Protein AF-A0A438AGP4-F1 (afdb_monomer)

Sequence (250 aa):
MLRPPGGAEAPQARGQAGGASDTAADCQPSLTGMAVPGGMVHLTLTAPCHAGNRIELRQGPLLFADSIADDGTYMVALPALTPRPEVELAIDGGDILSTRVEMPEGPDLTHVALQWEGQAGMHLHALEFGAGFGDAGHVWADAPGEVTRAVNGQGGFLTELGDPALPDPLLAEVYTLPREAAQPGTVTLSVEAAVTETTCGRDIRAETLQSDADGLQHVRTLSLAMPGCDAVGEIVVLKNLLRDLKIAAR

Foldseek 3Di:
DDDDDDDDDDDDDDDDPPDPPDPVVQQDKDKDWEDDALQKIKIKIAGQPQAQWKKWKDWPPDIWIAGQHNRRMDIDIDHQLAQKTKIWMATPVGDIDIDIYGHPCNLQKWKKKKKFWADFQKKKWKQPAPHDPPDPRIDIDVRQDDSVCQVQQNWWGKDKDYDNPDDGTIIMIMIMHGLAHQDWHKIFIKMKTAAAPRHAQDKTKMWMWTADNVSDIDIDIDIDGHHHNVQHGDMDIGHPPDDMRTHHHD

Structure (mmCIF, N/CA/C/O backbone):
data_AF-A0A438AGP4-F1
#
_entry.id   AF-A0A438AGP4-F1
#
loop_
_atom_site.group_PDB
_atom_site.id
_atom_site.type_symbol
_atom_site.label_atom_id
_atom_site.label_alt_id
_atom_site.label_comp_id
_atom_site.label_asym_id
_atom_site.label_entity_id
_atom_site.label_seq_id
_atom_site.pdbx_PDB_ins_code
_atom_site.Cartn_x
_atom_site.Cartn_y
_atom_site.Cartn_z
_atom_site.occupancy
_atom_site.B_iso_or_equiv
_atom_site.auth_seq_id
_atom_site.auth_comp_id
_atom_site.auth_asym_id
_atom_site.auth_atom_id
_atom_site.pdbx_PDB_model_num
ATOM 1 N N . MET A 1 1 ? 69.817 14.340 -65.985 1.00 49.53 1 MET A N 1
ATOM 2 C CA . MET A 1 1 ? 69.870 14.157 -64.515 1.00 49.53 1 MET A CA 1
ATOM 3 C C . MET A 1 1 ? 69.608 15.545 -63.931 1.00 49.53 1 MET A C 1
ATOM 5 O O . MET A 1 1 ? 70.399 16.413 -64.240 1.00 49.53 1 MET A O 1
ATOM 9 N N . LEU A 1 2 ? 68.490 15.926 -63.308 1.00 50.00 2 LEU A N 1
ATOM 10 C CA . LEU A 1 2 ? 67.582 15.289 -62.348 1.00 50.00 2 LEU A CA 1
ATOM 11 C C . LEU A 1 2 ? 66.104 15.651 -62.657 1.00 50.00 2 LEU A C 1
ATOM 13 O O . LEU A 1 2 ? 65.819 16.722 -63.182 1.00 50.00 2 LEU A O 1
ATOM 17 N N . ARG A 1 3 ? 65.196 14.726 -62.314 1.00 49.97 3 ARG A N 1
ATOM 18 C CA . ARG A 1 3 ? 63.718 14.766 -62.401 1.00 49.97 3 ARG A CA 1
ATOM 19 C C . ARG A 1 3 ? 63.081 15.775 -61.421 1.00 49.97 3 ARG A C 1
ATOM 21 O O . ARG A 1 3 ?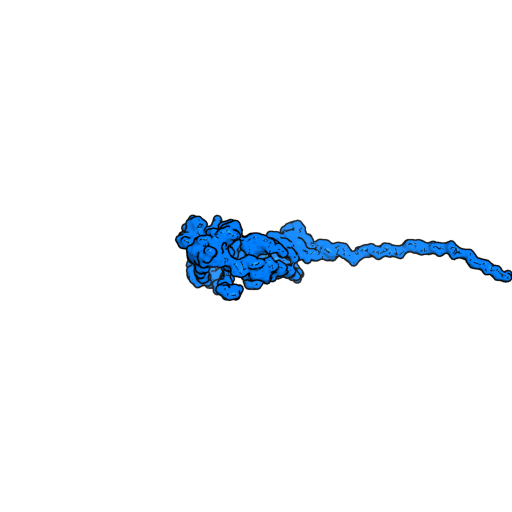 63.603 15.904 -60.317 1.00 49.97 3 ARG A O 1
ATOM 28 N N . PRO A 1 4 ? 61.909 16.363 -61.737 1.00 56.28 4 PRO A N 1
ATOM 29 C CA . PRO A 1 4 ? 60.997 16.924 -60.739 1.00 56.28 4 PRO A CA 1
ATOM 30 C C . PRO A 1 4 ? 60.074 15.820 -60.178 1.00 56.28 4 PRO A C 1
ATOM 32 O O . PRO A 1 4 ? 59.801 14.848 -60.892 1.00 56.28 4 PRO A O 1
ATOM 35 N N . PRO A 1 5 ? 59.530 15.942 -58.955 1.00 56.56 5 PRO A N 1
ATOM 36 C CA . PRO A 1 5 ? 58.369 15.164 -58.558 1.00 56.56 5 PRO A CA 1
ATOM 37 C C . PRO A 1 5 ? 57.095 16.001 -58.740 1.00 56.56 5 PRO A C 1
ATOM 39 O O . PRO A 1 5 ? 56.823 16.931 -57.986 1.00 56.56 5 PRO A O 1
ATOM 42 N N . GLY A 1 6 ? 56.321 15.650 -59.766 1.00 42.88 6 GLY A N 1
ATOM 43 C CA . GLY A 1 6 ? 54.867 15.779 -59.745 1.00 42.88 6 GLY A CA 1
ATOM 44 C C . GLY A 1 6 ? 54.268 14.466 -59.235 1.00 42.88 6 GLY A C 1
ATOM 45 O O . GLY A 1 6 ? 54.847 13.402 -59.458 1.00 42.88 6 GLY A O 1
ATOM 46 N N . GLY A 1 7 ? 53.132 14.546 -58.546 1.00 38.28 7 GLY A N 1
ATOM 47 C CA . GLY A 1 7 ? 52.396 13.375 -58.074 1.00 38.28 7 GLY A CA 1
ATOM 48 C C . GLY A 1 7 ? 51.359 13.740 -57.022 1.00 38.28 7 GLY A C 1
ATOM 49 O O . GLY A 1 7 ? 51.602 13.577 -55.832 1.00 38.28 7 GLY A O 1
ATOM 50 N N . ALA A 1 8 ? 50.221 14.262 -57.476 1.00 45.41 8 ALA A N 1
ATOM 51 C CA . ALA A 1 8 ? 48.977 14.214 -56.726 1.00 45.41 8 ALA A CA 1
ATOM 52 C C . ALA A 1 8 ? 48.321 12.856 -57.000 1.00 45.41 8 ALA A C 1
ATOM 54 O O . ALA A 1 8 ? 48.058 12.545 -58.158 1.00 45.41 8 ALA A O 1
ATOM 55 N N . GLU A 1 9 ? 48.040 12.077 -55.957 1.00 41.72 9 GLU A N 1
ATOM 56 C CA . GLU A 1 9 ? 47.091 10.966 -56.028 1.00 41.72 9 GLU A CA 1
ATOM 57 C C . GLU A 1 9 ? 46.512 10.710 -54.632 1.00 41.72 9 GLU A C 1
ATOM 59 O O . GLU A 1 9 ? 47.232 10.463 -53.665 1.00 41.72 9 GLU A O 1
ATOM 64 N N . ALA A 1 10 ? 45.192 10.846 -54.526 1.00 54.94 10 ALA A N 1
ATOM 65 C CA . ALA A 1 10 ? 44.418 10.526 -53.339 1.00 54.94 10 ALA A CA 1
ATOM 66 C C . ALA A 1 10 ? 44.092 9.025 -53.317 1.00 54.94 10 ALA A C 1
ATOM 68 O O . ALA A 1 10 ? 43.662 8.498 -54.345 1.00 54.94 10 ALA A O 1
ATOM 69 N N . PRO A 1 11 ? 44.143 8.357 -52.154 1.00 47.03 11 PRO A N 1
ATOM 70 C CA . PRO A 1 11 ? 43.427 7.113 -51.954 1.00 47.03 11 PRO A CA 1
ATOM 71 C C . PRO A 1 11 ? 42.227 7.328 -51.022 1.00 47.03 11 PRO A C 1
ATOM 73 O O . PRO A 1 11 ? 42.355 7.555 -49.826 1.00 47.03 11 PRO A O 1
ATOM 76 N N . GLN A 1 12 ? 41.055 7.291 -51.653 1.00 44.78 12 GLN A N 1
ATOM 77 C CA . GLN A 1 12 ? 39.892 6.465 -51.314 1.00 44.78 12 GLN A CA 1
ATOM 78 C C . GLN A 1 12 ? 39.515 6.279 -49.834 1.00 44.78 12 GLN A C 1
ATOM 80 O O . GLN A 1 12 ? 40.195 5.623 -49.047 1.00 44.78 12 GLN A O 1
ATOM 85 N N . ALA A 1 13 ? 38.297 6.740 -49.545 1.00 52.22 13 ALA A N 1
ATOM 86 C CA . ALA A 1 13 ? 37.477 6.349 -48.413 1.00 52.22 13 ALA A CA 1
ATOM 87 C C . ALA A 1 13 ? 37.444 4.825 -48.230 1.00 52.22 13 ALA A C 1
ATOM 89 O O . ALA A 1 13 ? 37.045 4.093 -49.136 1.00 52.22 13 ALA A O 1
ATOM 90 N N . ARG A 1 14 ? 37.776 4.362 -47.023 1.00 46.97 14 ARG A N 1
ATOM 91 C CA . ARG A 1 14 ? 37.369 3.051 -46.516 1.00 46.97 14 ARG A CA 1
ATOM 92 C C . ARG A 1 14 ? 37.149 3.110 -45.010 1.00 46.97 14 ARG A C 1
ATOM 94 O O . ARG A 1 14 ? 38.092 3.310 -44.256 1.00 46.97 14 ARG A O 1
ATOM 101 N N . GLY A 1 15 ? 35.905 2.858 -44.611 1.00 41.75 15 GLY A N 1
ATOM 102 C CA . GLY A 1 15 ? 35.585 2.291 -43.306 1.00 41.75 15 GLY A CA 1
ATOM 103 C C . GLY A 1 15 ? 34.707 3.178 -42.442 1.00 41.75 15 GLY A C 1
ATOM 104 O O . GLY A 1 15 ? 35.175 3.742 -41.462 1.00 41.75 15 GLY A O 1
ATOM 105 N N . GLN A 1 16 ? 33.414 3.243 -42.766 1.00 51.25 16 GLN A N 1
ATOM 106 C CA . GLN A 1 16 ? 32.412 3.378 -41.715 1.00 51.25 16 GLN A CA 1
ATOM 107 C C . GLN A 1 16 ? 32.601 2.194 -40.758 1.00 51.25 16 GLN A C 1
ATOM 109 O O . GLN A 1 16 ? 32.351 1.048 -41.130 1.00 51.25 16 GLN A O 1
ATOM 114 N N . ALA A 1 17 ? 33.070 2.469 -39.543 1.00 50.69 17 ALA A N 1
ATOM 115 C CA . ALA A 1 17 ? 32.829 1.588 -38.415 1.00 50.69 17 ALA A CA 1
ATOM 116 C C . ALA A 1 17 ? 31.325 1.674 -38.123 1.00 50.69 17 ALA A C 1
ATOM 118 O O . ALA A 1 17 ? 30.858 2.591 -37.451 1.00 50.69 17 ALA A O 1
ATOM 119 N N . GLY A 1 18 ? 30.566 0.787 -38.768 1.00 43.75 18 GLY A N 1
ATOM 120 C CA . GLY A 1 18 ? 29.148 0.586 -38.512 1.00 43.75 18 GLY A CA 1
ATOM 121 C C . GLY A 1 18 ? 28.932 0.190 -37.056 1.00 43.75 18 GLY A C 1
ATOM 122 O O . GLY A 1 18 ? 29.719 -0.568 -36.489 1.00 43.75 18 GLY A O 1
ATOM 123 N N . GLY A 1 19 ? 27.888 0.778 -36.477 1.00 52.06 19 GLY A N 1
ATOM 124 C CA . GLY A 1 19 ? 27.567 0.764 -35.062 1.00 52.06 19 GLY A CA 1
ATOM 125 C C . GLY A 1 19 ? 27.508 -0.630 -34.451 1.00 52.06 19 GLY A C 1
ATOM 126 O O . GLY A 1 19 ? 26.728 -1.483 -34.858 1.00 52.06 19 GLY A O 1
ATOM 127 N N . ALA A 1 20 ? 28.293 -0.801 -33.398 1.00 52.00 20 ALA A N 1
ATOM 128 C CA . ALA A 1 20 ? 28.017 -1.745 -32.334 1.00 52.00 20 ALA A CA 1
ATOM 129 C C . ALA A 1 20 ? 27.744 -0.914 -31.074 1.00 52.00 20 ALA A C 1
ATOM 131 O O . ALA A 1 20 ? 28.602 -0.828 -30.203 1.00 52.00 20 ALA A O 1
ATOM 132 N N . SER A 1 21 ? 26.614 -0.193 -31.036 1.00 51.75 21 SER A N 1
ATOM 133 C CA . SER A 1 21 ? 26.172 0.481 -29.803 1.00 51.75 21 SER A CA 1
ATOM 134 C C . SER A 1 21 ? 24.687 0.879 -29.718 1.00 51.75 21 SER A C 1
ATOM 136 O O . SER A 1 21 ? 24.335 1.493 -28.718 1.00 51.75 21 SER A O 1
ATOM 138 N N . ASP A 1 22 ? 23.813 0.542 -30.677 1.00 49.81 22 ASP A N 1
ATOM 139 C CA . ASP A 1 22 ? 22.401 0.992 -30.615 1.00 49.81 22 ASP A CA 1
ATOM 140 C C . ASP A 1 22 ? 21.426 -0.033 -30.012 1.00 49.81 22 ASP A C 1
ATOM 142 O O . ASP A 1 22 ? 20.496 0.352 -29.321 1.00 49.81 22 ASP A O 1
ATOM 146 N N . THR A 1 23 ? 21.646 -1.344 -30.141 1.00 50.91 23 THR A N 1
ATOM 147 C CA . THR A 1 23 ? 20.658 -2.329 -29.646 1.00 50.91 23 THR A CA 1
ATOM 148 C C . THR A 1 23 ? 20.649 -2.530 -28.127 1.00 50.91 23 THR A C 1
ATOM 150 O O . THR A 1 23 ? 19.674 -3.040 -27.592 1.00 50.91 23 THR A O 1
ATOM 153 N N . ALA A 1 24 ? 21.724 -2.170 -27.417 1.00 53.25 24 ALA A N 1
ATOM 154 C CA . ALA A 1 24 ? 21.783 -2.296 -25.954 1.00 53.25 24 ALA A CA 1
ATOM 155 C C . ALA A 1 24 ? 21.201 -1.070 -25.229 1.00 53.25 24 ALA A C 1
ATOM 157 O O . ALA A 1 24 ? 20.712 -1.204 -24.112 1.00 53.25 24 ALA A O 1
ATOM 158 N N . ALA A 1 25 ? 21.229 0.109 -25.863 1.00 58.16 25 ALA A N 1
ATOM 159 C CA . ALA A 1 25 ? 20.591 1.312 -25.330 1.00 58.16 25 ALA A CA 1
ATOM 160 C C . ALA A 1 25 ? 19.058 1.201 -25.375 1.00 58.16 25 ALA A C 1
ATOM 162 O O . ALA A 1 25 ? 18.390 1.695 -24.472 1.00 58.16 25 ALA A O 1
ATOM 163 N N . ASP A 1 26 ? 18.523 0.487 -26.369 1.00 75.00 26 ASP A N 1
ATOM 164 C CA . ASP A 1 26 ? 17.081 0.301 -26.553 1.00 75.00 26 ASP A CA 1
ATOM 165 C C . ASP A 1 26 ? 16.439 -0.652 -25.532 1.00 75.00 26 ASP A C 1
ATOM 167 O O . ASP A 1 26 ? 15.238 -0.560 -25.317 1.00 75.00 26 ASP A O 1
ATOM 171 N N . CYS A 1 27 ? 17.201 -1.548 -24.889 1.00 89.06 27 CYS A N 1
ATOM 172 C CA . CYS A 1 27 ? 16.669 -2.497 -23.897 1.00 89.06 27 CYS A CA 1
ATOM 173 C C . CYS A 1 27 ? 16.887 -2.079 -22.441 1.00 89.06 27 CYS A C 1
ATOM 175 O O . CYS A 1 27 ? 16.384 -2.757 -21.547 1.00 89.06 27 CYS A O 1
ATOM 177 N N . GLN A 1 28 ? 17.653 -1.017 -22.183 1.00 92.00 28 GLN A N 1
ATOM 178 C CA . GLN A 1 28 ? 18.054 -0.682 -20.822 1.00 92.00 28 GLN A CA 1
ATOM 179 C C . GLN A 1 28 ? 16.841 -0.213 -20.005 1.00 92.00 28 GLN A C 1
ATOM 181 O O . GLN A 1 28 ? 16.228 0.796 -20.371 1.00 92.00 28 GLN A O 1
ATOM 186 N N . PRO A 1 29 ? 16.496 -0.886 -18.891 1.00 96.25 29 PRO A N 1
ATOM 187 C CA . PRO A 1 29 ? 15.384 -0.453 -18.070 1.00 96.25 29 PRO A CA 1
ATOM 188 C C . PRO A 1 29 ? 15.713 0.875 -17.376 1.00 96.25 29 PRO A C 1
ATOM 190 O O . PRO A 1 29 ? 16.857 1.154 -17.006 1.00 96.25 29 PRO A O 1
ATOM 193 N N . SER A 1 30 ? 14.693 1.703 -17.171 1.00 97.12 30 SER A N 1
ATOM 194 C CA . SER A 1 30 ? 14.809 2.969 -16.448 1.00 97.12 30 SER A CA 1
ATOM 195 C C . SER A 1 30 ? 13.640 3.151 -15.493 1.00 97.12 30 SER A C 1
ATOM 197 O O . SER A 1 30 ? 12.494 2.946 -15.887 1.00 97.12 30 SER A O 1
ATOM 199 N N . LEU A 1 31 ? 13.934 3.572 -14.262 1.00 98.50 31 LEU A N 1
ATOM 200 C CA . LEU A 1 31 ? 12.950 3.809 -13.212 1.00 98.50 31 LEU A CA 1
ATOM 201 C C . LEU A 1 31 ? 12.970 5.278 -12.796 1.00 98.50 31 LEU A C 1
ATOM 203 O O . LEU A 1 31 ? 14.016 5.818 -12.429 1.00 98.50 31 LEU A O 1
ATOM 207 N N . THR A 1 32 ? 11.807 5.918 -12.810 1.00 98.38 32 THR A N 1
ATOM 208 C CA . THR A 1 32 ? 11.645 7.303 -12.358 1.00 98.38 32 THR A CA 1
ATOM 209 C C . THR A 1 32 ? 10.512 7.406 -11.349 1.00 98.38 32 THR A C 1
ATOM 211 O O . THR A 1 32 ? 9.529 6.674 -11.433 1.00 98.38 32 THR A O 1
ATOM 214 N N . GLY A 1 33 ? 10.665 8.300 -10.373 1.00 98.25 33 GLY A N 1
ATOM 215 C CA . GLY A 1 33 ? 9.661 8.582 -9.354 1.00 98.25 33 GLY A CA 1
ATOM 216 C C . GLY A 1 33 ? 9.434 10.084 -9.228 1.00 98.25 33 GLY A C 1
ATOM 217 O O . GLY A 1 33 ? 10.386 10.865 -9.269 1.00 98.25 33 GLY A O 1
ATOM 218 N N . MET A 1 34 ? 8.179 10.493 -9.067 1.00 98.12 34 MET A N 1
ATOM 219 C CA . MET A 1 34 ? 7.795 11.889 -8.856 1.00 98.12 34 MET A CA 1
ATOM 220 C C . MET A 1 34 ? 6.841 12.005 -7.672 1.00 98.12 34 MET A C 1
ATOM 222 O O . MET A 1 34 ? 5.897 11.226 -7.556 1.00 98.12 34 MET A O 1
ATOM 226 N N . ALA A 1 35 ? 7.070 12.993 -6.807 1.00 97.69 35 ALA A N 1
ATOM 227 C CA . ALA A 1 35 ? 6.133 13.319 -5.740 1.00 97.69 35 ALA A CA 1
ATOM 228 C C . ALA A 1 35 ? 4.861 13.941 -6.333 1.00 97.69 35 ALA A C 1
ATOM 230 O O . ALA A 1 35 ? 4.937 14.860 -7.153 1.00 97.69 35 ALA A O 1
ATOM 231 N N . VAL A 1 36 ? 3.703 13.453 -5.900 1.00 96.06 36 VAL A N 1
ATOM 232 C CA . VAL A 1 36 ? 2.382 13.991 -6.238 1.00 96.06 36 VAL A CA 1
ATOM 233 C C . VAL A 1 36 ? 1.565 14.189 -4.950 1.00 96.06 36 VAL A C 1
ATOM 235 O O . VAL A 1 36 ? 1.895 13.578 -3.931 1.00 96.06 36 VAL A O 1
ATOM 238 N N . PRO A 1 37 ? 0.527 15.053 -4.956 1.00 92.81 37 PRO A N 1
ATOM 239 C CA . PRO A 1 37 ? -0.211 15.396 -3.740 1.00 92.81 37 PRO A CA 1
ATOM 240 C C . PRO A 1 37 ? -0.762 14.183 -2.982 1.00 92.81 37 PRO A C 1
ATOM 242 O O . PRO A 1 37 ? -1.212 13.218 -3.599 1.00 92.81 37 PRO A O 1
ATOM 245 N N . GLY A 1 38 ? -0.798 14.284 -1.652 1.00 92.38 38 GLY A N 1
ATOM 246 C CA . GLY A 1 38 ? -1.332 13.251 -0.759 1.00 92.38 38 GLY A CA 1
ATOM 247 C C . GLY A 1 38 ? -0.283 12.273 -0.233 1.00 92.38 38 GLY A C 1
ATOM 248 O O . GLY A 1 38 ? -0.629 11.193 0.234 1.00 92.38 38 GLY A O 1
ATOM 249 N N . GLY A 1 39 ? 0.993 12.635 -0.325 1.00 95.19 39 GLY A N 1
ATOM 250 C CA . GLY A 1 39 ? 2.136 11.840 0.089 1.00 95.19 39 GLY A CA 1
ATOM 251 C C . GLY A 1 39 ? 2.422 10.707 -0.869 1.00 95.19 39 GLY A C 1
ATOM 252 O O . GLY A 1 39 ? 2.915 9.673 -0.438 1.00 95.19 39 GLY A O 1
ATOM 253 N N . MET A 1 40 ? 2.073 10.859 -2.143 1.00 97.50 40 MET A N 1
ATOM 254 C CA . MET A 1 40 ? 2.114 9.772 -3.111 1.00 97.50 40 MET A CA 1
ATOM 255 C C . MET A 1 40 ? 3.329 9.914 -4.025 1.00 97.50 40 MET A C 1
ATOM 257 O O . MET A 1 40 ? 3.708 11.008 -4.442 1.00 97.50 40 MET A O 1
ATOM 261 N N . VAL A 1 41 ? 3.937 8.790 -4.372 1.00 98.38 41 VAL A N 1
ATOM 262 C CA . VAL A 1 41 ? 4.955 8.686 -5.412 1.00 98.38 41 VAL A CA 1
ATOM 263 C C . VAL A 1 41 ? 4.283 8.128 -6.653 1.00 98.38 41 VAL A C 1
ATOM 265 O O . VAL A 1 41 ? 3.741 7.031 -6.614 1.00 98.38 41 VAL A O 1
ATOM 268 N N . HIS A 1 42 ? 4.329 8.864 -7.758 1.00 98.50 42 HIS A N 1
ATOM 269 C CA . HIS A 1 42 ? 4.052 8.303 -9.073 1.00 98.50 42 HIS A CA 1
ATOM 270 C C . HIS A 1 42 ? 5.348 7.686 -9.594 1.00 98.50 42 HIS A C 1
ATOM 272 O O . HIS A 1 42 ? 6.320 8.403 -9.840 1.00 98.50 42 HIS A O 1
ATOM 278 N N . LEU A 1 43 ? 5.367 6.366 -9.733 1.00 98.56 43 LEU A N 1
ATOM 279 C CA . LEU A 1 43 ? 6.499 5.601 -10.233 1.00 98.56 43 LEU A CA 1
ATOM 280 C C . LEU A 1 43 ? 6.244 5.192 -11.686 1.00 98.56 43 LEU A C 1
ATOM 282 O O . LEU A 1 43 ? 5.150 4.742 -12.019 1.00 98.56 43 LEU A O 1
ATOM 286 N N . THR A 1 44 ? 7.254 5.329 -12.540 1.00 98.69 44 THR A N 1
ATOM 287 C CA . THR A 1 44 ? 7.202 4.908 -13.944 1.00 98.69 44 THR A CA 1
ATOM 288 C C . THR A 1 44 ? 8.457 4.121 -14.292 1.00 98.69 44 THR A C 1
ATOM 290 O O . THR A 1 44 ? 9.577 4.620 -14.136 1.00 98.69 44 THR A O 1
ATOM 293 N N . LEU A 1 45 ? 8.254 2.901 -14.778 1.00 98.50 45 LEU A N 1
ATOM 294 C CA . LEU A 1 45 ? 9.271 2.022 -15.338 1.00 98.50 45 LEU A CA 1
ATOM 295 C C . LEU A 1 45 ? 9.095 1.954 -16.857 1.00 98.50 45 LEU A C 1
ATOM 297 O O . LEU A 1 45 ? 7.988 1.743 -17.352 1.00 98.50 45 LEU A O 1
ATOM 301 N N . THR A 1 46 ? 10.211 2.060 -17.571 1.00 97.69 46 THR A N 1
ATOM 302 C CA . THR A 1 46 ? 10.317 1.723 -18.994 1.00 97.69 46 THR A CA 1
ATOM 303 C C . THR A 1 46 ? 11.340 0.607 -19.129 1.00 97.69 46 THR A C 1
ATOM 305 O O . THR A 1 46 ? 12.492 0.801 -18.754 1.00 97.69 46 THR A O 1
ATOM 308 N N . ALA A 1 47 ? 10.919 -0.550 -19.630 1.00 96.69 47 ALA A N 1
ATOM 309 C CA . ALA A 1 47 ? 11.700 -1.775 -19.771 1.00 96.69 47 ALA A CA 1
ATOM 310 C C . ALA A 1 47 ? 11.206 -2.572 -21.005 1.00 96.69 47 ALA A C 1
ATOM 312 O O . ALA A 1 47 ? 10.604 -3.638 -20.869 1.00 96.69 47 ALA A O 1
ATOM 313 N N . PRO A 1 48 ? 11.451 -2.072 -22.232 1.00 94.50 48 PRO A N 1
ATOM 314 C CA . PRO A 1 48 ? 10.857 -2.597 -23.472 1.00 94.50 48 PRO A CA 1
ATOM 315 C C . PRO A 1 48 ? 11.188 -4.066 -23.764 1.00 94.50 48 PRO A C 1
ATOM 317 O O . PRO A 1 48 ? 10.443 -4.736 -24.472 1.00 94.50 48 PRO A O 1
ATOM 320 N N . CYS A 1 49 ? 12.284 -4.586 -23.208 1.00 95.19 49 CYS A N 1
ATOM 321 C CA . CYS A 1 49 ? 12.722 -5.970 -23.403 1.00 95.19 49 CYS A CA 1
ATOM 322 C C . CYS A 1 49 ? 12.279 -6.919 -22.272 1.00 95.19 49 CYS A C 1
ATOM 324 O O . CYS A 1 49 ? 12.661 -8.087 -22.281 1.00 95.19 49 CYS A O 1
ATOM 326 N N . HIS A 1 50 ? 11.466 -6.430 -21.329 1.00 96.06 50 HIS A N 1
ATOM 327 C CA . HIS A 1 50 ? 10.981 -7.166 -20.155 1.00 96.06 50 HIS A CA 1
ATOM 328 C C . HIS A 1 50 ? 9.446 -7.207 -20.078 1.00 96.06 50 HIS A C 1
ATOM 330 O O . HIS A 1 50 ? 8.888 -7.422 -19.007 1.00 96.06 50 HIS A O 1
ATOM 336 N N . ALA A 1 51 ? 8.754 -6.974 -21.196 1.00 96.06 51 ALA A N 1
ATOM 337 C CA . ALA A 1 51 ? 7.298 -7.059 -21.266 1.00 96.06 51 ALA A CA 1
ATOM 338 C C . ALA A 1 51 ? 6.786 -8.409 -20.727 1.00 96.06 51 ALA A C 1
ATOM 340 O O . ALA A 1 51 ? 7.308 -9.468 -21.082 1.00 96.06 51 ALA A O 1
ATOM 341 N N . GLY A 1 52 ? 5.778 -8.360 -19.858 1.00 95.94 52 GLY A N 1
ATOM 342 C CA . GLY A 1 52 ? 5.197 -9.523 -19.187 1.00 95.94 52 GLY A CA 1
ATOM 343 C C . GLY A 1 52 ? 6.019 -10.085 -18.022 1.00 95.94 52 GLY A C 1
ATOM 344 O O . GLY A 1 52 ? 5.539 -10.992 -17.340 1.00 95.94 52 GLY A O 1
ATOM 345 N N . ASN A 1 53 ? 7.232 -9.584 -17.757 1.00 97.62 53 ASN A N 1
ATOM 346 C CA . ASN A 1 53 ? 8.003 -10.040 -16.602 1.00 97.62 53 ASN A CA 1
ATOM 347 C C . ASN A 1 53 ? 7.357 -9.550 -15.304 1.00 97.62 53 ASN A C 1
ATOM 349 O O . ASN A 1 53 ? 6.867 -8.421 -15.214 1.00 97.62 53 ASN A O 1
ATOM 353 N N . ARG A 1 54 ? 7.424 -10.396 -14.274 1.00 98.12 54 ARG A N 1
ATOM 354 C CA . ARG A 1 54 ? 7.083 -10.018 -12.906 1.00 98.12 54 ARG A CA 1
ATOM 355 C C . ARG A 1 54 ? 8.116 -9.032 -12.368 1.00 98.12 54 ARG A C 1
ATOM 357 O O . ARG A 1 54 ? 9.310 -9.123 -12.670 1.00 98.12 54 ARG A O 1
ATOM 364 N N . ILE A 1 55 ? 7.631 -8.095 -11.569 1.00 98.62 55 ILE A N 1
ATOM 365 C CA . ILE A 1 55 ? 8.430 -7.118 -10.841 1.00 98.62 55 ILE A CA 1
ATOM 366 C C . ILE A 1 55 ? 8.081 -7.171 -9.362 1.00 98.62 55 ILE A C 1
ATOM 368 O O . ILE A 1 55 ? 6.916 -7.302 -8.997 1.00 98.62 55 ILE A O 1
ATOM 372 N N . GLU A 1 56 ? 9.087 -7.042 -8.508 1.00 98.62 56 GLU A N 1
ATOM 373 C CA . GLU A 1 56 ? 8.912 -6.868 -7.067 1.00 98.62 56 GLU A CA 1
ATOM 374 C C . GLU A 1 56 ? 9.356 -5.464 -6.675 1.00 98.62 56 GLU A C 1
ATOM 376 O O . GLU A 1 56 ? 10.466 -5.035 -6.996 1.00 98.62 56 GLU A O 1
ATOM 381 N N . LEU A 1 57 ? 8.481 -4.744 -5.980 1.00 98.69 57 LEU A N 1
ATOM 382 C CA . LEU A 1 57 ? 8.722 -3.390 -5.514 1.00 98.69 57 LEU A CA 1
ATOM 383 C C . LEU A 1 57 ? 8.878 -3.385 -4.004 1.00 98.69 57 LEU A C 1
ATOM 385 O O . LEU A 1 57 ? 8.015 -3.871 -3.274 1.00 98.69 57 LEU A O 1
ATOM 389 N N . ARG A 1 58 ? 9.957 -2.763 -3.535 1.00 98.56 58 ARG A N 1
ATOM 390 C CA . ARG A 1 58 ? 10.286 -2.658 -2.120 1.00 98.56 58 ARG A CA 1
ATOM 391 C C . ARG A 1 58 ? 10.495 -1.207 -1.712 1.00 98.56 58 ARG A C 1
ATOM 393 O O . ARG A 1 58 ? 11.301 -0.491 -2.303 1.00 98.56 58 ARG A O 1
ATOM 400 N N . GLN A 1 59 ? 9.816 -0.788 -0.648 1.00 97.06 59 GLN A N 1
ATOM 401 C CA . GLN A 1 59 ? 10.006 0.514 -0.008 1.00 97.06 59 GLN A CA 1
ATOM 402 C C . GLN A 1 59 ? 10.190 0.320 1.499 1.00 97.06 59 GLN A C 1
ATOM 404 O O . GLN A 1 59 ? 9.229 0.208 2.261 1.00 97.06 59 GLN A O 1
ATOM 409 N N . GLY A 1 60 ? 11.447 0.259 1.943 1.00 94.62 60 GLY A N 1
ATOM 410 C CA . GLY A 1 60 ? 11.746 -0.165 3.310 1.00 94.62 60 GLY A CA 1
ATOM 411 C C . GLY A 1 60 ? 11.189 -1.577 3.560 1.00 94.62 60 GLY A C 1
ATOM 412 O O . GLY A 1 60 ? 11.625 -2.492 2.857 1.00 94.62 60 GLY A O 1
ATOM 413 N N . PRO A 1 61 ? 10.271 -1.769 4.531 1.00 95.81 61 PRO A N 1
ATOM 414 C CA . PRO A 1 61 ? 9.631 -3.058 4.791 1.00 95.81 61 PRO A CA 1
ATOM 415 C C . PRO A 1 61 ? 8.391 -3.350 3.926 1.00 95.81 61 PRO A C 1
ATOM 417 O O . PRO A 1 61 ? 7.917 -4.482 3.952 1.00 95.81 61 PRO A O 1
ATOM 420 N N . LEU A 1 62 ? 7.861 -2.365 3.187 1.00 98.06 62 LEU A N 1
ATOM 421 C CA . LEU A 1 62 ? 6.752 -2.591 2.257 1.00 98.06 62 LEU A CA 1
ATOM 422 C C . LEU A 1 62 ? 7.247 -3.375 1.044 1.00 98.06 62 LEU A C 1
ATOM 424 O O . LEU A 1 62 ? 8.241 -2.968 0.437 1.00 98.06 62 LEU A O 1
ATOM 428 N N . LEU A 1 63 ? 6.538 -4.445 0.691 1.00 98.31 63 LEU A N 1
ATOM 429 C CA . LEU A 1 63 ? 6.829 -5.312 -0.446 1.00 98.31 63 LEU A CA 1
ATOM 430 C C . LEU A 1 63 ? 5.531 -5.687 -1.172 1.00 98.31 63 LEU A C 1
ATOM 432 O O . LEU A 1 63 ? 4.585 -6.151 -0.543 1.00 98.31 63 LEU A O 1
ATOM 436 N N . PHE A 1 64 ? 5.505 -5.514 -2.491 1.00 98.69 64 PHE A N 1
ATOM 437 C CA . PHE A 1 64 ? 4.411 -5.966 -3.355 1.00 98.69 64 PHE A CA 1
ATOM 438 C C . PHE A 1 64 ? 4.946 -6.326 -4.745 1.00 98.69 64 PHE A C 1
ATOM 440 O O . PHE A 1 64 ? 6.069 -5.954 -5.093 1.00 98.69 64 PHE A O 1
ATOM 447 N N . ALA A 1 65 ? 4.164 -7.065 -5.531 1.00 98.62 65 ALA A N 1
ATOM 448 C CA . ALA A 1 65 ? 4.572 -7.537 -6.851 1.00 98.62 65 ALA A CA 1
ATOM 449 C C . ALA A 1 65 ? 3.528 -7.220 -7.918 1.00 98.62 65 ALA A C 1
ATOM 451 O O . ALA A 1 65 ? 2.332 -7.290 -7.658 1.0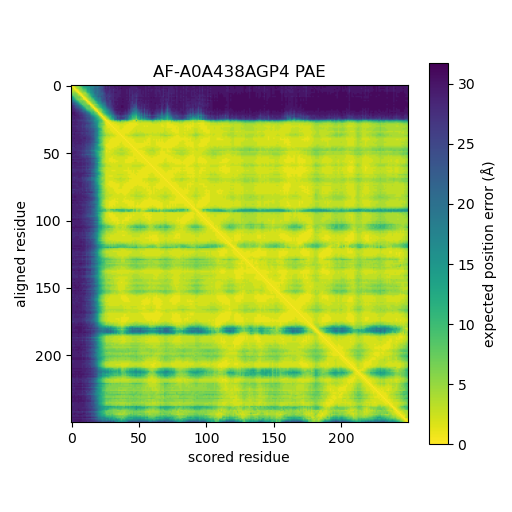0 98.62 65 ALA A O 1
ATOM 452 N N . ASP A 1 66 ? 4.003 -6.917 -9.120 1.00 98.56 66 ASP A N 1
ATOM 453 C CA . ASP A 1 66 ? 3.180 -6.601 -10.288 1.00 98.56 66 ASP A CA 1
ATOM 454 C C . ASP A 1 66 ? 3.823 -7.191 -11.560 1.00 98.56 66 ASP A C 1
ATOM 456 O O . ASP A 1 66 ? 4.808 -7.935 -11.477 1.00 98.56 66 ASP A O 1
ATOM 460 N N . SER A 1 67 ? 3.288 -6.882 -12.738 1.00 98.12 67 SER A N 1
ATOM 461 C CA . SER A 1 67 ? 3.857 -7.261 -14.030 1.00 98.12 67 SER A CA 1
ATOM 462 C C . SER A 1 67 ? 4.075 -6.057 -14.944 1.00 98.12 67 SER A C 1
ATOM 464 O O . SER A 1 67 ? 3.366 -5.053 -14.902 1.00 98.12 67 SER A O 1
ATOM 466 N N . ILE A 1 68 ? 5.102 -6.151 -15.785 1.00 98.25 68 ILE A N 1
ATOM 467 C CA . ILE A 1 68 ? 5.367 -5.153 -16.823 1.00 98.25 68 ILE A CA 1
ATOM 468 C C . ILE A 1 68 ? 4.370 -5.375 -17.960 1.00 98.25 68 ILE A C 1
ATOM 470 O O . ILE A 1 68 ? 4.209 -6.502 -18.429 1.00 98.25 68 ILE A O 1
ATOM 474 N N . ALA A 1 69 ? 3.731 -4.308 -18.438 1.00 97.88 69 ALA A N 1
ATOM 475 C CA . ALA A 1 69 ? 2.782 -4.393 -19.539 1.00 97.88 69 ALA A CA 1
ATOM 476 C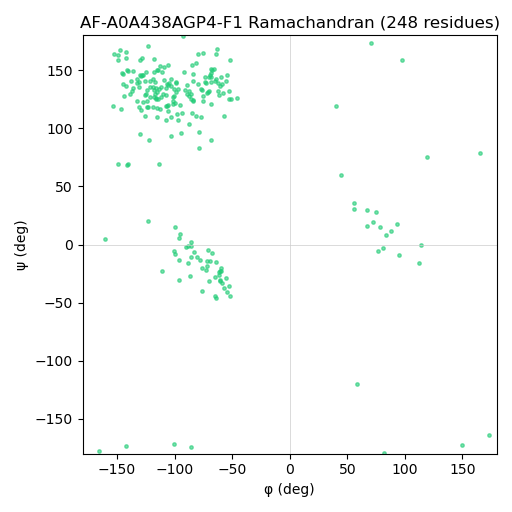 C . ALA A 1 69 ? 3.450 -4.843 -20.853 1.00 97.88 69 ALA A C 1
ATOM 478 O O . ALA A 1 69 ? 4.670 -4.775 -21.021 1.00 97.88 69 ALA A O 1
ATOM 479 N N . ASP A 1 70 ? 2.633 -5.259 -21.823 1.00 97.00 70 ASP A N 1
ATOM 480 C CA . ASP A 1 70 ? 3.094 -5.754 -23.130 1.00 97.00 70 ASP A CA 1
ATOM 481 C C . ASP A 1 70 ? 3.906 -4.722 -23.937 1.00 97.00 70 ASP A C 1
ATOM 483 O O . ASP A 1 70 ? 4.691 -5.089 -24.812 1.00 97.00 70 ASP A O 1
ATOM 487 N N . ASP A 1 71 ? 3.730 -3.427 -23.658 1.00 96.00 71 ASP A N 1
ATOM 488 C CA . ASP A 1 71 ? 4.499 -2.336 -24.268 1.00 96.00 71 ASP A CA 1
ATOM 489 C C . ASP A 1 71 ? 5.822 -2.036 -23.540 1.00 96.00 71 ASP A C 1
ATOM 491 O O . ASP A 1 71 ? 6.564 -1.132 -23.932 1.00 96.00 71 ASP A O 1
ATOM 495 N N . GLY A 1 72 ? 6.133 -2.806 -22.494 1.00 97.06 72 GLY A N 1
ATOM 496 C CA . GLY A 1 72 ? 7.324 -2.649 -21.675 1.00 97.06 72 GLY A CA 1
ATOM 497 C C . GLY A 1 72 ? 7.234 -1.522 -20.655 1.00 97.06 72 GLY A C 1
ATOM 498 O O . GLY A 1 72 ? 8.271 -1.099 -20.143 1.00 97.06 72 GLY A O 1
ATOM 499 N N . THR A 1 73 ? 6.044 -0.997 -20.369 1.00 98.19 73 THR A N 1
ATOM 500 C CA . TH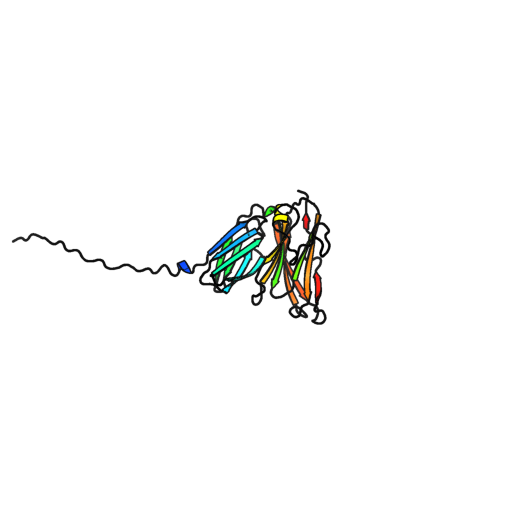R A 1 73 ? 5.855 0.039 -19.352 1.00 98.19 73 THR A CA 1
ATOM 501 C C . THR A 1 73 ? 5.215 -0.514 -18.087 1.00 98.19 73 THR A C 1
ATOM 503 O O . THR A 1 73 ? 4.512 -1.523 -18.091 1.00 98.19 73 THR A O 1
ATOM 506 N N . TYR A 1 74 ? 5.474 0.157 -16.971 1.00 98.56 74 TYR A N 1
ATOM 507 C CA . TYR A 1 74 ? 4.738 -0.050 -15.732 1.00 98.56 74 TYR A CA 1
ATOM 508 C C . TYR A 1 74 ? 4.593 1.280 -14.995 1.00 98.56 74 TYR A C 1
ATOM 510 O O . TYR A 1 74 ? 5.530 2.083 -14.940 1.00 98.56 74 TYR A O 1
ATOM 518 N N . MET A 1 75 ? 3.406 1.528 -14.447 1.00 98.50 75 MET A N 1
ATOM 519 C CA . MET A 1 75 ? 3.069 2.759 -13.739 1.00 98.50 75 MET A CA 1
ATOM 520 C C . MET A 1 75 ? 2.283 2.425 -12.478 1.00 98.50 75 MET A C 1
ATOM 522 O O . MET A 1 75 ? 1.297 1.698 -12.542 1.00 98.50 75 MET A O 1
ATOM 526 N N . VAL A 1 76 ? 2.678 3.004 -11.346 1.00 98.50 76 VAL A N 1
ATOM 527 C CA . VAL A 1 76 ? 1.970 2.833 -10.071 1.00 98.50 76 VAL A CA 1
ATOM 528 C C . VAL A 1 76 ? 2.031 4.109 -9.244 1.00 98.50 76 VAL A C 1
ATOM 530 O O . VAL A 1 76 ? 3.012 4.854 -9.297 1.00 98.50 76 VAL A O 1
ATOM 533 N N . ALA A 1 77 ? 0.984 4.361 -8.461 1.00 97.94 77 ALA A N 1
ATOM 534 C CA . ALA A 1 77 ? 0.989 5.378 -7.421 1.00 97.94 77 ALA A CA 1
ATOM 535 C C . ALA A 1 77 ? 1.039 4.693 -6.051 1.00 97.94 77 ALA A C 1
ATOM 537 O O . ALA A 1 77 ? 0.124 3.955 -5.701 1.00 97.94 77 ALA A O 1
ATOM 538 N N . LEU A 1 78 ? 2.085 4.951 -5.267 1.00 98.00 78 LEU A N 1
ATOM 539 C CA . LEU A 1 78 ? 2.271 4.351 -3.941 1.00 98.00 78 LEU A CA 1
ATOM 540 C C . LEU A 1 78 ? 2.532 5.418 -2.868 1.00 98.00 78 LEU A C 1
ATOM 542 O O . LEU A 1 78 ? 3.193 6.413 -3.171 1.00 98.00 78 LEU A O 1
ATOM 546 N N . PRO A 1 79 ? 2.072 5.239 -1.616 1.00 96.94 79 PRO A N 1
ATOM 547 C CA . PRO A 1 79 ? 2.382 6.184 -0.547 1.00 96.94 79 PRO A CA 1
ATOM 548 C C . PRO A 1 79 ? 3.879 6.212 -0.217 1.00 96.94 79 PRO A C 1
ATOM 550 O O . PRO A 1 79 ? 4.554 5.180 -0.170 1.00 96.94 79 PRO A O 1
ATOM 553 N N . ALA A 1 80 ? 4.402 7.403 0.052 1.00 95.88 80 ALA A N 1
ATOM 554 C CA . ALA A 1 80 ? 5.741 7.633 0.568 1.00 95.88 80 ALA A CA 1
ATOM 555 C C . ALA A 1 80 ? 5.766 7.361 2.078 1.00 95.88 80 ALA A C 1
ATOM 557 O O . ALA A 1 80 ? 5.474 8.237 2.882 1.00 95.88 80 ALA A O 1
ATOM 558 N N . LEU A 1 81 ? 6.181 6.160 2.479 1.00 94.12 81 LEU A N 1
ATOM 559 C CA . LEU A 1 81 ? 6.200 5.718 3.879 1.00 94.12 81 LEU A CA 1
ATOM 560 C C . LEU A 1 81 ? 7.219 6.454 4.761 1.00 94.12 81 LEU A C 1
ATOM 562 O O . LEU A 1 81 ? 7.274 6.227 5.973 1.00 94.12 81 LEU A O 1
ATOM 566 N N . THR A 1 82 ? 8.064 7.287 4.156 1.00 92.19 82 THR A N 1
ATOM 567 C CA . THR A 1 82 ? 9.044 8.140 4.830 1.00 92.19 82 THR A CA 1
ATOM 568 C C . THR A 1 82 ? 9.132 9.489 4.105 1.00 92.19 82 THR A C 1
ATOM 570 O O . THR A 1 82 ? 8.709 9.586 2.957 1.00 92.19 82 THR A O 1
ATOM 573 N N . PRO A 1 83 ? 9.747 10.530 4.697 1.00 91.88 83 PRO A N 1
ATOM 574 C CA . PRO A 1 83 ? 9.978 11.805 4.004 1.00 91.88 83 PRO A CA 1
ATOM 575 C C . PRO A 1 83 ? 10.912 11.716 2.784 1.00 91.88 83 PRO A C 1
ATOM 577 O O . PRO A 1 83 ? 10.994 12.658 2.000 1.00 91.88 83 PRO A O 1
ATOM 580 N N . ARG A 1 84 ? 11.662 10.616 2.638 1.00 94.75 84 ARG A N 1
ATOM 581 C CA . ARG A 1 84 ? 12.577 10.363 1.516 1.00 94.75 84 ARG A CA 1
ATOM 582 C C . ARG A 1 84 ? 12.492 8.896 1.101 1.00 94.75 84 ARG A C 1
ATOM 584 O O . ARG A 1 84 ? 13.426 8.142 1.388 1.00 94.75 84 ARG A O 1
ATOM 591 N N . PRO A 1 85 ? 11.369 8.460 0.507 1.00 95.56 85 PRO A N 1
ATOM 592 C CA . PRO A 1 85 ? 11.209 7.071 0.123 1.00 95.56 85 PRO A CA 1
ATOM 593 C C . PRO A 1 85 ? 12.265 6.688 -0.914 1.00 95.56 85 PRO A C 1
ATOM 595 O O . PRO A 1 85 ? 12.484 7.391 -1.903 1.00 95.56 85 PRO A O 1
ATOM 598 N N . GLU A 1 86 ? 12.913 5.555 -0.674 1.00 97.56 86 GLU A N 1
ATOM 599 C CA . GLU A 1 86 ? 13.717 4.855 -1.665 1.00 97.56 86 GLU A CA 1
ATOM 600 C C . GLU A 1 86 ? 12.930 3.623 -2.095 1.00 97.56 86 GLU A C 1
ATOM 602 O O . GLU A 1 86 ? 12.567 2.793 -1.258 1.00 97.56 86 GLU A O 1
ATOM 607 N N . VAL A 1 87 ? 12.618 3.564 -3.387 1.00 98.44 87 VAL A N 1
ATOM 608 C CA . VAL A 1 87 ? 11.897 2.455 -4.006 1.00 98.44 87 VAL A CA 1
ATOM 609 C C . VAL A 1 87 ? 12.904 1.652 -4.806 1.00 98.44 87 VAL A C 1
ATOM 611 O O . VAL A 1 87 ? 13.544 2.186 -5.713 1.00 98.44 87 VAL A O 1
ATOM 614 N N . GLU A 1 88 ? 13.045 0.384 -4.449 1.00 98.62 88 GLU A N 1
ATOM 615 C CA . GLU A 1 88 ? 13.802 -0.613 -5.195 1.00 98.62 88 GLU A CA 1
ATOM 616 C C . GLU A 1 88 ? 12.819 -1.462 -6.000 1.00 98.62 88 GLU A C 1
ATOM 618 O O . GLU A 1 88 ? 11.790 -1.879 -5.473 1.00 98.62 88 GLU A O 1
ATOM 623 N N . LEU A 1 89 ? 13.120 -1.687 -7.274 1.00 98.62 89 LEU A N 1
ATOM 624 C CA . LEU A 1 89 ? 12.335 -2.518 -8.177 1.00 98.62 89 LEU A CA 1
ATOM 625 C C . LEU A 1 89 ? 13.252 -3.594 -8.749 1.00 98.62 89 LEU A C 1
ATOM 627 O O . LEU A 1 89 ? 14.231 -3.273 -9.425 1.00 98.62 89 LEU A O 1
ATOM 631 N N . ALA A 1 90 ? 12.928 -4.853 -8.480 1.00 98.44 90 ALA A N 1
ATOM 632 C CA . ALA A 1 90 ? 13.588 -6.007 -9.071 1.00 98.44 90 ALA A CA 1
ATOM 633 C C . ALA A 1 90 ? 12.729 -6.551 -10.215 1.00 98.44 90 ALA A C 1
ATOM 635 O O . ALA A 1 90 ? 11.541 -6.796 -10.027 1.00 98.44 90 ALA A O 1
ATOM 636 N N . ILE A 1 91 ? 13.325 -6.730 -11.391 1.00 98.12 91 ILE A N 1
ATOM 637 C CA . ILE A 1 91 ? 12.694 -7.380 -12.541 1.00 98.12 91 ILE A CA 1
ATOM 638 C C . ILE A 1 91 ? 13.145 -8.839 -12.565 1.00 98.12 91 ILE A C 1
ATOM 640 O O . ILE A 1 91 ? 14.345 -9.127 -12.456 1.00 98.12 91 ILE A O 1
ATOM 644 N N . ASP A 1 92 ? 12.205 -9.762 -12.765 1.00 93.00 92 ASP A N 1
ATOM 645 C CA . ASP A 1 92 ? 12.534 -11.161 -13.030 1.00 93.00 92 ASP A CA 1
ATOM 646 C C . ASP A 1 92 ? 13.568 -11.251 -14.166 1.00 93.00 92 ASP A C 1
ATOM 648 O O . ASP A 1 92 ? 13.385 -10.703 -15.257 1.00 93.00 92 ASP A O 1
ATOM 652 N N . GLY A 1 93 ? 14.682 -11.933 -13.895 1.00 83.19 93 GLY A N 1
ATOM 653 C CA . GLY A 1 93 ? 15.856 -11.965 -14.777 1.00 83.19 93 GLY A CA 1
ATOM 654 C C . GLY A 1 93 ? 17.091 -11.265 -14.204 1.00 83.19 93 GLY A C 1
ATOM 655 O O . GLY A 1 93 ? 18.199 -11.568 -14.644 1.00 83.19 93 GLY A O 1
ATOM 656 N N . GLY A 1 94 ? 16.928 -10.438 -13.164 1.00 88.38 94 GLY A N 1
ATOM 657 C CA . GLY A 1 94 ? 18.023 -9.976 -12.303 1.00 88.38 94 GLY A CA 1
ATOM 658 C C . GLY A 1 94 ? 18.348 -8.483 -12.361 1.00 88.38 94 GLY A C 1
ATOM 659 O O . GLY A 1 94 ? 19.246 -8.052 -11.637 1.00 88.38 94 GLY A O 1
ATOM 660 N N . ASP A 1 95 ? 17.644 -7.692 -13.173 1.00 95.62 95 ASP A N 1
ATOM 661 C CA . ASP A 1 95 ? 17.793 -6.236 -13.150 1.00 95.62 95 ASP A CA 1
ATOM 662 C C . ASP A 1 95 ? 17.190 -5.660 -11.868 1.00 95.62 95 ASP A C 1
ATOM 664 O O . ASP A 1 95 ? 16.055 -5.965 -11.503 1.00 95.62 95 ASP A O 1
ATOM 668 N N . ILE A 1 96 ? 17.953 -4.806 -11.186 1.00 97.38 96 ILE A N 1
ATOM 669 C CA . ILE A 1 96 ? 17.500 -4.083 -9.998 1.00 97.38 96 ILE A CA 1
ATOM 670 C C . ILE A 1 96 ? 17.702 -2.597 -10.252 1.00 97.38 96 ILE A C 1
ATOM 672 O O . ILE A 1 96 ? 18.814 -2.141 -10.528 1.00 97.38 96 ILE A O 1
ATOM 676 N N . LEU A 1 97 ? 16.618 -1.841 -10.142 1.00 98.31 97 LEU A N 1
ATOM 677 C CA . LEU A 1 97 ? 16.601 -0.394 -10.270 1.00 98.31 97 LEU A CA 1
ATOM 678 C C . LEU A 1 97 ? 16.217 0.220 -8.932 1.00 98.31 97 LEU A C 1
ATOM 680 O O . LEU A 1 97 ? 15.446 -0.356 -8.169 1.00 98.31 97 LEU A O 1
ATOM 684 N N . SER A 1 98 ? 16.714 1.420 -8.657 1.00 98.19 98 SER A N 1
ATOM 685 C CA . SER A 1 98 ? 16.247 2.192 -7.517 1.00 98.19 98 SER A CA 1
ATOM 686 C C . SER A 1 98 ? 16.032 3.647 -7.887 1.00 98.19 98 SER A C 1
ATOM 688 O O . SER A 1 98 ? 16.694 4.210 -8.761 1.00 98.19 98 SER A O 1
ATOM 690 N N . THR A 1 99 ? 15.069 4.263 -7.218 1.00 98.56 99 THR A N 1
ATOM 691 C CA . THR A 1 99 ? 14.840 5.698 -7.304 1.00 98.56 99 THR A CA 1
ATOM 692 C C . THR A 1 99 ? 14.495 6.242 -5.929 1.00 98.56 99 THR A C 1
ATOM 694 O O . THR A 1 99 ? 13.917 5.550 -5.088 1.00 98.56 99 THR A O 1
ATOM 697 N N . ARG A 1 100 ? 14.875 7.493 -5.689 1.00 98.25 100 ARG A N 1
ATOM 698 C CA . ARG A 1 100 ? 14.576 8.203 -4.451 1.00 98.25 100 ARG A CA 1
ATOM 699 C C . ARG A 1 100 ? 13.787 9.450 -4.778 1.00 98.25 100 ARG A C 1
ATOM 701 O O . ARG A 1 100 ? 14.153 10.196 -5.683 1.00 98.25 100 ARG A O 1
ATOM 708 N N . VAL A 1 101 ? 12.749 9.692 -3.993 1.00 97.94 101 VAL A N 1
ATOM 709 C CA . VAL A 1 101 ? 11.898 10.874 -4.116 1.00 97.94 101 VAL A CA 1
ATOM 710 C C . VAL A 1 101 ? 11.988 11.666 -2.816 1.00 97.94 101 VAL A C 1
ATOM 712 O O . VAL A 1 101 ? 12.092 11.083 -1.743 1.00 97.94 101 VAL A O 1
ATOM 715 N N . GLU A 1 102 ? 11.990 12.993 -2.891 1.00 96.88 102 GLU A N 1
ATOM 716 C CA . GLU A 1 102 ? 11.832 13.841 -1.705 1.00 96.88 102 GLU A CA 1
ATOM 717 C C . GLU A 1 102 ? 10.337 14.103 -1.497 1.00 96.88 102 GLU A C 1
ATOM 719 O O . GLU A 1 102 ? 9.650 14.510 -2.436 1.00 96.88 102 GLU A O 1
ATOM 724 N N . MET A 1 103 ? 9.841 13.884 -0.278 1.00 95.31 103 MET A N 1
ATOM 725 C CA . MET A 1 103 ? 8.437 14.065 0.084 1.00 95.31 103 MET A CA 1
ATOM 726 C C . MET A 1 103 ? 8.306 15.078 1.230 1.00 95.31 103 MET A C 1
ATOM 728 O O . MET A 1 103 ? 8.335 14.695 2.403 1.00 95.31 103 MET A O 1
ATOM 732 N N . PRO A 1 104 ? 8.161 16.380 0.918 1.00 89.38 104 PRO A N 1
ATOM 733 C CA . PRO A 1 104 ? 8.079 17.431 1.931 1.00 89.38 104 PRO A CA 1
ATOM 734 C C . PRO A 1 104 ? 6.917 17.264 2.915 1.00 89.38 104 PRO A C 1
ATOM 736 O O . PRO A 1 104 ? 7.068 17.615 4.078 1.00 89.38 104 PRO A O 1
ATOM 739 N N . GLU A 1 105 ? 5.793 16.707 2.460 1.00 86.12 105 GLU A N 1
ATOM 740 C CA . GLU A 1 105 ? 4.591 16.431 3.266 1.00 86.12 105 GLU A CA 1
ATOM 741 C C . GLU A 1 105 ? 4.657 15.112 4.051 1.00 86.12 105 GLU A C 1
ATOM 743 O O . GLU A 1 105 ? 3.797 14.848 4.883 1.00 86.12 105 GLU A O 1
ATOM 748 N N . GLY A 1 106 ? 5.692 14.288 3.843 1.00 84.94 106 GLY A N 1
ATOM 749 C CA . GLY A 1 106 ? 5.848 12.998 4.524 1.00 84.94 106 GLY A CA 1
ATOM 750 C C . GLY A 1 106 ? 5.788 13.077 6.060 1.00 84.94 106 GLY A C 1
ATOM 751 O O . GLY A 1 106 ? 5.139 12.228 6.669 1.00 84.94 106 GLY A O 1
ATOM 752 N N . PRO A 1 107 ? 6.402 14.085 6.719 1.00 86.56 107 PRO A N 1
ATOM 753 C CA . PRO A 1 107 ? 6.281 14.271 8.166 1.00 86.56 107 PRO A CA 1
ATOM 754 C C . PRO A 1 107 ? 4.851 14.524 8.658 1.00 86.56 107 PRO A C 1
ATOM 756 O O . PRO A 1 107 ? 4.566 14.227 9.816 1.00 86.56 107 PRO A O 1
ATOM 759 N N . ASP A 1 108 ? 3.962 15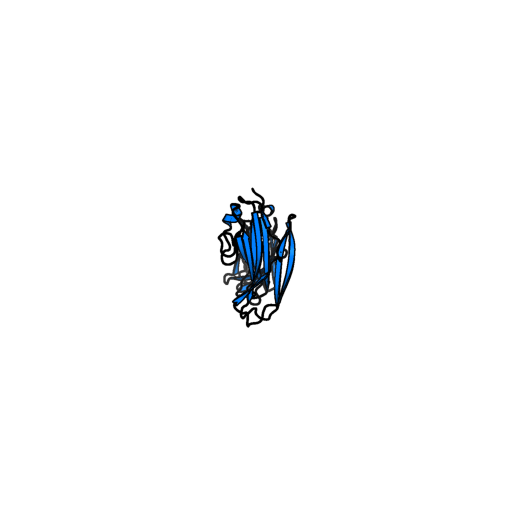.029 7.801 1.00 88.56 108 ASP A N 1
ATOM 760 C CA . ASP A 1 108 ? 2.582 15.388 8.149 1.00 88.56 108 ASP A CA 1
ATOM 761 C C . ASP A 1 108 ? 1.610 14.218 7.957 1.00 88.56 108 ASP A C 1
ATOM 763 O O . ASP A 1 108 ? 0.423 14.328 8.270 1.00 88.56 108 ASP A O 1
ATOM 767 N N . LEU A 1 109 ? 2.102 13.077 7.473 1.00 90.56 109 LEU A N 1
ATOM 768 C CA . LEU A 1 109 ? 1.307 11.897 7.173 1.00 90.56 109 LEU A CA 1
ATOM 769 C C . LEU A 1 109 ? 1.639 10.742 8.123 1.00 90.56 109 LEU A C 1
ATOM 771 O O . LEU A 1 109 ? 2.709 10.642 8.734 1.00 90.56 109 LEU A O 1
ATOM 775 N N . THR A 1 110 ? 0.654 9.873 8.294 1.00 91.81 110 THR A N 1
ATOM 776 C CA . THR A 1 110 ? 0.760 8.594 8.986 1.00 91.81 110 THR A CA 1
ATOM 777 C C . THR A 1 110 ? 0.299 7.508 8.038 1.00 91.81 110 THR A C 1
ATOM 779 O O . THR A 1 110 ? -0.761 7.629 7.424 1.00 91.81 110 THR A O 1
ATOM 782 N N . HIS A 1 111 ? 1.086 6.439 7.966 1.00 94.56 111 HIS A N 1
ATOM 783 C CA . HIS A 1 111 ? 0.774 5.273 7.159 1.00 94.56 111 HIS A CA 1
ATOM 784 C C . HIS A 1 111 ? 0.592 4.053 8.051 1.00 94.56 111 HIS A C 1
ATOM 786 O O . HIS A 1 111 ? 1.345 3.836 9.009 1.00 94.56 111 HIS A O 1
ATOM 792 N N . VAL A 1 112 ? -0.405 3.251 7.707 1.00 96.94 112 VAL A N 1
ATOM 793 C CA . VAL A 1 112 ? -0.594 1.906 8.231 1.00 96.94 112 VAL A CA 1
ATOM 794 C C . VAL A 1 112 ? -0.739 0.981 7.045 1.00 96.94 112 VAL A C 1
ATOM 796 O O . VAL A 1 112 ? -1.618 1.200 6.221 1.00 96.94 112 VAL A O 1
ATOM 799 N N . ALA A 1 113 ? 0.114 -0.030 6.960 1.00 97.88 113 ALA A N 1
ATOM 800 C CA . ALA A 1 113 ? 0.036 -1.021 5.906 1.00 97.88 113 ALA A CA 1
ATOM 801 C C . ALA A 1 113 ? -0.295 -2.405 6.453 1.00 97.88 113 ALA A C 1
ATOM 803 O O . ALA A 1 113 ? 0.094 -2.763 7.569 1.00 97.88 113 ALA A O 1
ATOM 804 N N . LEU A 1 114 ? -0.971 -3.180 5.623 1.00 98.38 114 LEU A N 1
ATOM 805 C CA . LEU A 1 114 ? -1.149 -4.615 5.728 1.00 98.38 114 LEU A CA 1
ATOM 806 C C . LEU A 1 114 ? -0.585 -5.216 4.440 1.00 98.38 114 LEU A C 1
ATOM 808 O O . LEU A 1 114 ? -0.979 -4.781 3.368 1.00 98.38 114 LEU A O 1
ATOM 812 N N . GLN A 1 115 ? 0.320 -6.185 4.530 1.00 98.19 115 GLN A N 1
ATOM 813 C CA . GLN A 1 115 ? 0.862 -6.892 3.365 1.00 98.19 115 GLN A CA 1
ATOM 814 C C . GLN A 1 115 ? 0.795 -8.402 3.563 1.00 98.19 115 GLN A C 1
ATOM 816 O O . GLN A 1 115 ? 0.927 -8.881 4.691 1.00 98.19 115 GLN A O 1
ATOM 821 N N . TRP A 1 116 ? 0.576 -9.157 2.493 1.00 97.56 116 TRP A N 1
ATOM 822 C CA . TRP A 1 116 ? 0.449 -10.612 2.546 1.00 97.56 116 TRP A CA 1
ATOM 823 C C . TRP A 1 116 ? 0.867 -11.271 1.233 1.00 97.56 116 TRP A C 1
ATOM 825 O O . TRP A 1 116 ? 0.967 -10.636 0.184 1.00 97.56 116 TRP A O 1
ATOM 835 N N . GLU A 1 117 ? 1.102 -12.577 1.317 1.00 94.94 117 GLU A N 1
ATOM 836 C CA . GLU A 1 117 ? 1.380 -13.438 0.173 1.00 94.94 117 GLU A CA 1
ATOM 837 C C . GLU A 1 117 ? 0.142 -14.279 -0.149 1.00 94.94 117 GLU A C 1
ATOM 839 O O . GLU A 1 117 ? -0.530 -14.814 0.742 1.00 94.94 117 GLU A O 1
ATOM 844 N N . GLY A 1 118 ? -0.146 -14.434 -1.436 1.00 93.25 118 GLY A N 1
ATOM 845 C CA . GLY A 1 118 ? -1.223 -15.282 -1.910 1.00 93.25 118 GLY A CA 1
ATOM 846 C C . GLY A 1 118 ? -2.608 -14.637 -1.858 1.00 93.25 118 GLY A C 1
ATOM 847 O O . GLY A 1 118 ? -2.825 -13.503 -1.437 1.00 93.25 118 GLY A O 1
ATOM 848 N N . GLN A 1 119 ? -3.595 -15.424 -2.277 1.00 90.38 119 GLN A N 1
ATOM 849 C CA . GLN A 1 119 ? -5.010 -15.063 -2.219 1.00 90.38 119 GLN A CA 1
ATOM 850 C C . GLN A 1 119 ? -5.544 -15.257 -0.792 1.00 90.38 119 GLN A C 1
ATOM 852 O O . GLN A 1 119 ? -6.086 -16.316 -0.464 1.00 90.38 119 GLN A O 1
ATOM 857 N N . ALA A 1 120 ? -5.316 -14.260 0.068 1.00 88.69 120 ALA A N 1
ATOM 858 C CA . ALA A 1 120 ? -5.613 -14.324 1.501 1.00 88.69 120 ALA A CA 1
ATOM 859 C C . ALA A 1 120 ? -6.964 -13.704 1.907 1.00 88.69 120 ALA A C 1
ATOM 861 O O . ALA A 1 120 ? -7.406 -13.929 3.033 1.00 88.69 120 ALA A O 1
ATOM 862 N N . GLY A 1 121 ? -7.619 -12.945 1.017 1.00 86.12 121 GLY A N 1
ATOM 863 C CA . GLY A 1 121 ? -8.896 -12.275 1.306 1.00 86.12 121 GLY A CA 1
ATOM 864 C C . GLY A 1 121 ? -8.823 -11.363 2.531 1.00 86.12 121 GLY A C 1
ATOM 865 O O . GLY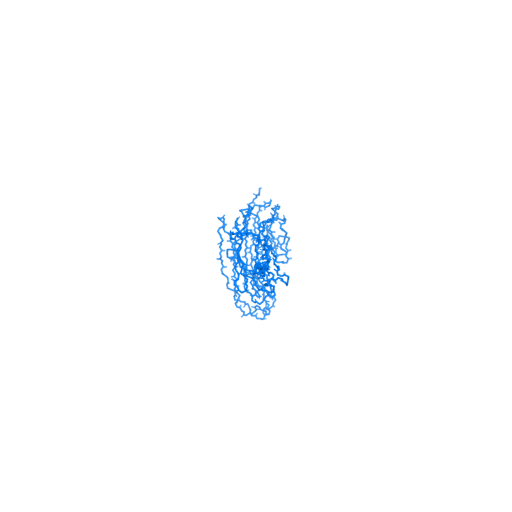 A 1 121 ? -9.749 -11.354 3.342 1.00 86.12 121 GLY A O 1
ATOM 866 N N . MET A 1 122 ? -7.678 -10.703 2.719 1.00 94.62 122 MET A N 1
ATOM 867 C CA . MET A 1 122 ? -7.413 -9.860 3.873 1.00 94.62 122 MET A CA 1
ATOM 868 C C . MET A 1 122 ? -7.634 -8.394 3.534 1.00 94.62 122 MET A C 1
ATOM 870 O O . MET A 1 122 ? -7.209 -7.958 2.472 1.00 94.62 122 MET A O 1
ATOM 874 N N . HIS A 1 123 ? -8.231 -7.651 4.463 1.00 97.12 123 HIS A N 1
ATOM 875 C CA . HIS A 1 123 ? -8.494 -6.226 4.299 1.00 97.12 123 HIS A CA 1
ATOM 876 C C . HIS A 1 123 ? -8.185 -5.447 5.576 1.00 97.12 123 HIS A C 1
ATOM 878 O O . HIS A 1 123 ? -8.452 -5.892 6.698 1.00 97.12 123 HIS A O 1
ATOM 884 N N . LEU A 1 124 ? -7.611 -4.266 5.397 1.00 98.00 124 LEU A N 1
ATOM 885 C CA . LEU A 1 124 ? -7.408 -3.241 6.399 1.00 98.00 124 LEU A CA 1
ATOM 886 C C . LEU A 1 124 ? -8.651 -2.353 6.468 1.00 98.00 124 LEU A C 1
ATOM 888 O O . LEU A 1 124 ? -9.097 -1.777 5.479 1.00 98.00 124 LEU A O 1
ATOM 892 N N . HIS A 1 125 ? -9.166 -2.187 7.679 1.00 98.06 125 HIS A N 1
ATOM 893 C CA . HIS A 1 125 ? -10.315 -1.339 7.957 1.00 98.06 125 HIS A CA 1
ATOM 894 C C . HIS A 1 125 ? -9.900 -0.187 8.865 1.00 98.06 125 HIS A C 1
ATOM 896 O O . HIS A 1 125 ? -9.355 -0.402 9.954 1.00 98.06 125 HIS A O 1
ATOM 902 N N . ALA A 1 126 ? -10.201 1.033 8.430 1.00 97.38 126 ALA A N 1
ATOM 903 C CA . ALA A 1 126 ? -10.021 2.261 9.185 1.00 97.38 126 ALA A CA 1
ATOM 904 C C . ALA A 1 126 ? -11.380 2.907 9.468 1.00 97.38 126 ALA A C 1
ATOM 906 O O . ALA A 1 126 ? -12.050 3.425 8.580 1.00 97.38 126 ALA A O 1
ATOM 907 N N . LEU A 1 127 ? -11.789 2.871 10.735 1.00 96.56 127 LEU A N 1
ATOM 908 C CA . LEU A 1 127 ? -13.017 3.489 11.223 1.00 96.56 127 LEU A CA 1
ATOM 909 C C . LEU A 1 127 ? -12.699 4.879 11.767 1.00 96.56 127 LEU A C 1
ATOM 911 O O . LEU A 1 127 ? -12.252 5.039 12.906 1.00 96.56 127 LEU A O 1
ATOM 915 N N . GLU A 1 128 ? -12.884 5.892 10.932 1.00 94.88 128 GLU A N 1
ATOM 916 C CA . GLU A 1 128 ? -12.527 7.269 11.235 1.00 94.88 128 GLU A CA 1
ATOM 917 C C . GLU A 1 128 ? -13.569 7.964 12.121 1.00 94.88 128 GLU A C 1
ATOM 919 O O . GLU A 1 128 ? -14.775 7.870 11.902 1.00 94.88 128 GLU A O 1
ATOM 924 N N . PHE A 1 129 ? -13.099 8.731 13.107 1.00 91.69 129 PHE A N 1
ATOM 925 C CA . PHE A 1 129 ? -13.898 9.712 13.856 1.00 91.69 129 PHE A CA 1
ATOM 926 C C . PHE A 1 129 ? -15.167 9.153 14.525 1.00 91.69 129 PHE A C 1
ATOM 928 O O . PHE A 1 129 ? -16.146 9.875 14.715 1.00 91.69 129 PHE A O 1
ATOM 935 N N . GLY A 1 130 ? -15.134 7.880 14.931 1.00 89.75 130 GLY A N 1
ATOM 936 C CA . GLY A 1 130 ? -16.261 7.196 15.573 1.00 89.75 130 GLY A CA 1
ATOM 937 C C . GLY A 1 130 ? -17.238 6.523 14.606 1.00 89.75 130 GLY A C 1
ATOM 938 O O . GLY A 1 130 ? -18.315 6.120 15.042 1.00 89.75 130 GLY A O 1
ATOM 939 N N . ALA A 1 131 ? -16.880 6.399 13.326 1.00 94.75 131 ALA A N 1
ATOM 940 C CA . ALA A 1 131 ? -17.632 5.621 12.350 1.00 94.75 131 ALA A CA 1
ATOM 941 C C . ALA A 1 131 ? -17.751 4.143 12.756 1.00 94.75 131 ALA A C 1
ATOM 943 O O . ALA A 1 131 ? -16.827 3.550 13.318 1.00 94.75 131 ALA A O 1
ATOM 944 N N . GLY A 1 132 ? -18.899 3.545 12.450 1.00 95.38 132 GLY A N 1
ATOM 945 C CA . GLY A 1 132 ? -19.096 2.105 12.435 1.00 95.38 132 GLY A CA 1
ATOM 946 C C . GLY A 1 132 ? -18.863 1.508 11.046 1.00 95.38 132 GLY A C 1
ATOM 947 O O . GLY A 1 132 ? -18.574 2.203 10.072 1.00 95.38 132 GLY A O 1
ATOM 948 N N . PHE A 1 133 ? -19.010 0.188 10.954 1.00 93.75 133 PHE A N 1
ATOM 949 C CA . PHE A 1 133 ? -18.920 -0.526 9.683 1.00 93.75 133 PHE A CA 1
ATOM 950 C C . PHE A 1 133 ? -20.008 -0.067 8.710 1.00 93.75 133 PHE A C 1
ATOM 952 O O . PHE A 1 133 ? -21.193 -0.077 9.040 1.00 93.75 133 PHE A O 1
ATOM 959 N N . GLY A 1 134 ? -19.583 0.294 7.500 1.00 93.75 134 GLY A N 1
ATOM 960 C CA . GLY A 1 134 ? -20.462 0.763 6.425 1.00 93.75 134 GLY A CA 1
ATOM 961 C C . GLY A 1 134 ? -20.859 2.239 6.522 1.00 93.75 134 GLY A C 1
ATOM 962 O O . GLY A 1 134 ? -21.524 2.741 5.618 1.00 93.75 134 GLY A O 1
ATOM 963 N N . ASP A 1 135 ? -20.441 2.946 7.574 1.00 96.69 135 ASP A N 1
ATOM 964 C CA . ASP A 1 135 ? -20.652 4.388 7.681 1.00 96.69 135 ASP A CA 1
ATOM 965 C C . ASP A 1 135 ? -19.693 5.160 6.762 1.00 96.69 135 ASP A C 1
ATOM 967 O O . ASP A 1 135 ? -18.669 4.651 6.314 1.00 96.69 135 ASP A O 1
ATOM 971 N N . ALA A 1 136 ? -19.977 6.445 6.532 1.00 92.81 136 ALA A N 1
ATOM 972 C CA . ALA A 1 136 ? -19.175 7.301 5.652 1.00 92.81 136 ALA A CA 1
ATOM 973 C C . ALA A 1 136 ? -17.694 7.458 6.070 1.00 92.81 136 ALA A C 1
ATOM 975 O O . ALA A 1 136 ? -16.875 7.847 5.245 1.00 92.81 136 ALA A O 1
ATOM 976 N N . GLY A 1 137 ? -17.355 7.196 7.338 1.00 93.81 137 GLY A N 1
ATOM 977 C CA . GLY A 1 137 ? -15.978 7.213 7.848 1.00 93.81 137 GLY A CA 1
ATOM 978 C C . GLY A 1 137 ? -15.299 5.840 7.869 1.00 93.81 137 GLY A C 1
ATOM 979 O O . GLY A 1 137 ? -14.238 5.713 8.469 1.00 93.81 137 GLY A O 1
ATOM 980 N N . HIS A 1 138 ? -15.905 4.809 7.277 1.00 97.69 138 HIS A N 1
ATOM 981 C CA . HIS A 1 138 ? -15.296 3.492 7.127 1.00 97.69 138 HIS A CA 1
ATOM 982 C C . HIS A 1 138 ? -14.475 3.433 5.834 1.00 97.69 138 HIS A C 1
ATOM 984 O O . HIS A 1 138 ? -15.035 3.306 4.747 1.00 97.69 138 HIS A O 1
ATOM 990 N N . VAL A 1 139 ? -13.152 3.518 5.969 1.00 98.19 139 VAL A N 1
ATOM 991 C CA . VAL A 1 139 ? -12.200 3.433 4.859 1.00 98.19 139 VAL A CA 1
ATOM 992 C C . VAL A 1 139 ? -11.612 2.026 4.780 1.00 98.19 139 VAL A C 1
ATOM 994 O O . VAL A 1 139 ? -11.034 1.543 5.753 1.00 98.19 139 VAL A O 1
ATOM 997 N N . TRP A 1 140 ? -11.786 1.374 3.633 1.00 98.25 140 TRP A N 1
ATOM 998 C CA . TRP A 1 140 ? -11.346 0.002 3.343 1.00 98.25 140 TRP A CA 1
ATOM 999 C C . TRP A 1 140 ? -11.408 -0.256 1.822 1.00 98.25 140 TRP A C 1
ATOM 1001 O O . TRP A 1 140 ? -11.760 0.661 1.085 1.00 98.25 140 TRP A O 1
ATOM 1011 N N . ALA A 1 141 ? -11.096 -1.464 1.343 1.00 97.00 141 ALA A N 1
ATOM 1012 C CA . ALA A 1 141 ? -10.992 -1.767 -0.094 1.00 97.00 141 ALA A CA 1
ATOM 1013 C C . ALA A 1 141 ? -12.222 -1.348 -0.933 1.00 97.00 141 ALA A C 1
ATOM 1015 O O . ALA A 1 141 ? -12.067 -0.687 -1.957 1.00 97.00 141 ALA A O 1
ATOM 1016 N N . ASP A 1 142 ? -13.455 -1.602 -0.471 1.00 96.75 142 ASP A N 1
ATOM 1017 C CA . ASP A 1 142 ? -14.664 -1.197 -1.223 1.00 96.75 142 ASP A CA 1
ATOM 1018 C C . ASP A 1 142 ? -15.044 0.288 -1.043 1.00 96.75 142 ASP A C 1
ATOM 1020 O O . ASP A 1 142 ? -15.929 0.808 -1.730 1.00 96.75 142 ASP A O 1
ATOM 1024 N N . ALA A 1 143 ? -14.415 0.988 -0.099 1.00 97.75 143 ALA A N 1
ATOM 1025 C CA . ALA A 1 143 ? -14.612 2.415 0.138 1.00 97.75 143 ALA A CA 1
ATOM 1026 C C . ALA A 1 143 ? -13.267 3.078 0.483 1.00 97.75 143 ALA A C 1
ATOM 1028 O O . ALA A 1 143 ? -13.061 3.504 1.623 1.00 97.75 143 ALA A O 1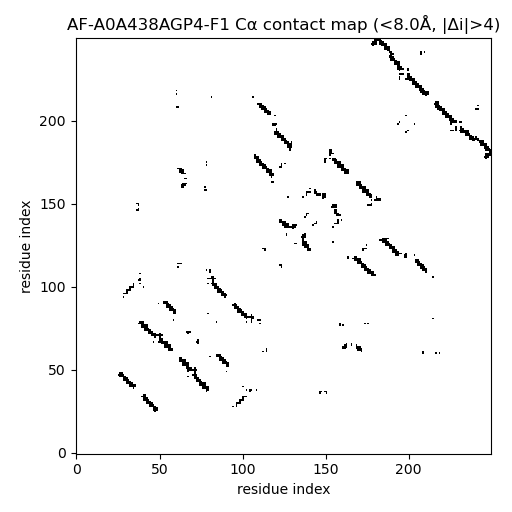
ATOM 1029 N N . PRO A 1 144 ? -12.330 3.174 -0.479 1.00 97.38 144 PRO A N 1
ATOM 1030 C CA . PRO A 1 144 ? -10.947 3.555 -0.194 1.00 97.38 144 PRO A CA 1
ATOM 1031 C C . PRO A 1 144 ? -10.809 5.032 0.175 1.00 97.38 144 PRO A C 1
ATOM 1033 O O . PRO A 1 144 ? -9.788 5.446 0.708 1.00 97.38 144 PRO A O 1
ATOM 1036 N N . GLY A 1 145 ? -11.830 5.853 -0.070 1.00 95.50 145 GLY A N 1
ATOM 1037 C CA . GLY A 1 145 ? -11.728 7.297 0.082 1.00 95.50 145 GLY A CA 1
ATOM 1038 C C . GLY A 1 145 ? -10.854 7.934 -1.001 1.00 95.50 145 GLY A C 1
ATOM 1039 O O . GLY A 1 145 ? -10.236 7.272 -1.827 1.00 95.50 145 GLY A O 1
ATOM 1040 N N . GLU A 1 146 ? -10.832 9.263 -1.009 1.00 94.44 146 GLU A N 1
ATOM 1041 C CA . GLU A 1 146 ? -10.146 10.048 -2.034 1.00 94.44 146 GLU A CA 1
ATOM 1042 C C . GLU A 1 146 ? -8.901 10.716 -1.458 1.00 94.44 146 GLU A C 1
ATOM 1044 O O . GLU A 1 146 ? -8.950 11.290 -0.367 1.00 94.44 146 GLU A O 1
ATOM 1049 N N . VAL A 1 147 ? -7.823 10.773 -2.242 1.00 94.75 147 VAL A N 1
ATOM 1050 C CA . VAL A 1 147 ? -6.572 11.467 -1.873 1.00 94.75 147 VAL A CA 1
ATOM 1051 C C . VAL A 1 147 ? -6.828 12.918 -1.445 1.00 94.75 147 VAL A C 1
ATOM 1053 O O . VAL A 1 147 ? -6.213 13.439 -0.513 1.00 94.75 147 VAL A O 1
ATOM 1056 N N . THR A 1 148 ? -7.800 13.578 -2.080 1.00 93.62 148 THR A N 1
ATOM 1057 C CA . THR A 1 148 ? -8.182 14.961 -1.759 1.00 93.62 148 THR A CA 1
ATOM 1058 C C . THR A 1 148 ? -8.683 15.136 -0.322 1.00 93.62 148 THR A C 1
ATOM 1060 O O . THR A 1 148 ? -8.520 16.220 0.239 1.00 93.62 148 THR A O 1
ATOM 1063 N N . ARG A 1 149 ? -9.231 14.090 0.315 1.00 92.38 149 ARG A N 1
ATOM 1064 C CA . ARG A 1 149 ? -9.634 14.131 1.730 1.00 92.38 149 ARG A CA 1
ATOM 1065 C C . ARG A 1 149 ? -8.427 14.331 2.635 1.00 92.38 149 ARG A C 1
ATOM 1067 O O . ARG A 1 149 ? -8.476 15.198 3.506 1.00 92.38 149 ARG A O 1
ATOM 1074 N N . ALA A 1 150 ? -7.345 13.592 2.393 1.00 91.06 150 ALA A N 1
ATOM 1075 C CA . ALA A 1 150 ? -6.108 13.727 3.156 1.00 91.06 150 ALA A CA 1
ATOM 1076 C C . ALA A 1 150 ? -5.466 15.099 2.935 1.00 91.06 150 ALA A C 1
ATOM 1078 O O . ALA A 1 150 ? -5.135 15.778 3.904 1.00 91.06 150 ALA A O 1
ATOM 1079 N N . VAL A 1 151 ? -5.403 15.565 1.682 1.00 91.19 151 VAL A N 1
ATOM 1080 C CA . VAL A 1 151 ? -4.888 16.908 1.341 1.00 91.19 151 VAL A CA 1
ATOM 1081 C C . VAL A 1 151 ? -5.665 18.019 2.064 1.00 91.19 151 VAL A C 1
ATOM 1083 O O . VAL A 1 151 ? -5.082 19.006 2.515 1.00 91.19 151 VAL A O 1
ATOM 1086 N N . ASN A 1 152 ? -6.980 17.854 2.220 1.00 90.31 152 ASN A N 1
ATOM 1087 C CA . ASN A 1 152 ? -7.845 18.818 2.902 1.00 90.31 152 ASN A CA 1
ATOM 1088 C C . ASN A 1 152 ? -7.950 18.600 4.424 1.00 90.31 152 ASN A C 1
ATOM 1090 O O . ASN A 1 152 ? -8.647 19.366 5.092 1.00 90.31 152 ASN A O 1
ATOM 1094 N N . GLY A 1 153 ? -7.296 17.579 4.990 1.00 88.75 153 GLY A N 1
ATOM 1095 C CA . GLY A 1 153 ? -7.386 17.253 6.418 1.00 88.75 153 GLY A CA 1
ATOM 1096 C C . GLY A 1 153 ? -8.767 16.751 6.860 1.00 88.75 153 GLY A C 1
ATOM 1097 O O . GLY A 1 153 ? -9.178 17.009 7.988 1.00 88.75 153 GLY A O 1
ATOM 1098 N N . GLN A 1 154 ? -9.517 16.096 5.971 1.00 90.62 154 GLN A N 1
ATOM 1099 C CA . GLN A 1 154 ? -10.897 15.629 6.193 1.00 90.62 154 GLN A CA 1
ATOM 1100 C C . GLN A 1 154 ? -10.998 14.133 6.534 1.00 90.62 154 GLN A C 1
ATOM 1102 O O . GLN A 1 154 ? -12.091 13.636 6.797 1.00 90.62 154 GLN A O 1
ATOM 1107 N N . GLY A 1 155 ? -9.881 13.412 6.481 1.00 92.62 155 GLY A N 1
ATOM 1108 C CA . GLY A 1 155 ? -9.793 11.970 6.701 1.00 92.62 155 GLY A CA 1
ATOM 1109 C C . GLY A 1 155 ? -8.658 11.368 5.886 1.00 92.62 155 GLY A C 1
ATOM 1110 O O . GLY A 1 155 ? -7.864 12.102 5.294 1.00 92.62 155 GLY A O 1
ATOM 1111 N N . GLY A 1 156 ? -8.568 10.047 5.880 1.00 95.19 156 GLY A N 1
ATOM 1112 C CA . GLY A 1 156 ? -7.559 9.300 5.152 1.00 95.19 156 GLY A CA 1
ATOM 1113 C C . GLY A 1 156 ? -8.064 8.722 3.836 1.00 95.19 156 GLY A C 1
ATOM 1114 O O . GLY A 1 156 ? -9.163 9.021 3.359 1.00 95.19 156 GLY A O 1
ATOM 1115 N N . PHE A 1 157 ? -7.224 7.893 3.237 1.00 97.62 157 PHE A N 1
ATOM 1116 C CA . PHE A 1 157 ? -7.562 7.070 2.085 1.00 97.62 157 PHE A CA 1
ATOM 1117 C C . PHE A 1 157 ? -6.751 5.771 2.110 1.00 97.62 157 PHE A C 1
ATOM 1119 O O . PHE A 1 157 ? -5.713 5.697 2.771 1.00 97.62 157 PHE A O 1
ATOM 1126 N N . LEU A 1 158 ? -7.228 4.753 1.404 1.00 98.50 158 LEU A N 1
ATOM 1127 C CA . LEU A 1 158 ? -6.582 3.461 1.227 1.00 98.50 158 LEU A CA 1
ATOM 1128 C C . LEU A 1 158 ? -6.015 3.349 -0.190 1.00 98.50 158 LEU A C 1
ATOM 1130 O O . LEU A 1 158 ? -6.677 3.718 -1.159 1.00 98.50 158 LEU A O 1
ATOM 1134 N N . THR A 1 159 ? -4.811 2.800 -0.300 1.00 98.44 159 THR A N 1
ATOM 1135 C CA . THR A 1 159 ? -4.202 2.392 -1.568 1.00 98.44 159 THR A CA 1
ATOM 1136 C C . THR A 1 159 ? -3.991 0.883 -1.564 1.00 98.44 159 THR A C 1
ATOM 1138 O O . THR A 1 159 ? -3.319 0.375 -0.668 1.00 98.44 159 THR A O 1
ATOM 1141 N N . GLU A 1 160 ? -4.509 0.187 -2.572 1.00 98.31 160 GLU A N 1
ATOM 1142 C CA . GLU A 1 160 ? -4.187 -1.216 -2.863 1.00 98.31 160 GLU A CA 1
ATOM 1143 C C . GLU A 1 160 ? -2.970 -1.289 -3.798 1.00 98.31 160 GLU A C 1
ATOM 1145 O O . GLU A 1 160 ? -2.844 -0.500 -4.737 1.00 98.31 160 GLU A O 1
ATOM 1150 N N . LEU A 1 161 ? -2.050 -2.209 -3.516 1.00 98.69 161 LEU A N 1
ATOM 1151 C CA . LEU A 1 161 ? -0.788 -2.389 -4.224 1.00 98.69 161 LEU A CA 1
ATOM 1152 C C . LEU A 1 161 ? -0.566 -3.867 -4.555 1.00 98.69 161 LEU A C 1
ATOM 1154 O O . LEU A 1 161 ? -0.753 -4.740 -3.705 1.00 98.69 161 LEU A O 1
ATOM 1158 N N . GLY A 1 162 ? -0.071 -4.108 -5.767 1.00 98.44 162 GLY A N 1
ATOM 1159 C CA . GLY A 1 162 ? 0.235 -5.429 -6.303 1.00 98.44 162 GLY A CA 1
ATOM 1160 C C . GLY A 1 162 ? -0.870 -5.995 -7.192 1.00 98.44 162 GLY A C 1
ATOM 1161 O O . GLY A 1 162 ? -2.027 -5.584 -7.119 1.00 98.44 162 GLY A O 1
ATOM 1162 N N . ASP A 1 163 ? -0.493 -6.950 -8.038 1.00 97.81 163 ASP A N 1
ATOM 1163 C CA . ASP A 1 163 ? -1.392 -7.595 -8.990 1.00 97.81 163 ASP A CA 1
ATOM 1164 C C . ASP A 1 163 ? -1.903 -8.939 -8.436 1.00 97.81 163 ASP A C 1
ATOM 1166 O O . ASP A 1 163 ? -1.131 -9.900 -8.314 1.00 97.81 163 ASP A O 1
ATOM 1170 N N . PRO A 1 164 ? -3.207 -9.062 -8.116 1.00 95.94 164 PRO A N 1
ATOM 1171 C CA . PRO A 1 164 ? -3.780 -10.310 -7.623 1.00 95.94 164 PRO A CA 1
ATOM 1172 C C . PRO A 1 164 ? -3.839 -11.412 -8.695 1.00 95.94 164 PRO A C 1
ATOM 1174 O O . PRO A 1 164 ? -4.066 -12.571 -8.347 1.00 95.94 164 PRO A O 1
ATOM 1177 N N . ALA A 1 165 ? -3.661 -11.095 -9.981 1.00 95.62 165 ALA A N 1
ATOM 1178 C CA . ALA A 1 165 ? -3.661 -12.081 -11.060 1.00 95.62 165 ALA A CA 1
ATOM 1179 C C . ALA A 1 165 ? -2.341 -12.861 -11.171 1.00 95.62 165 ALA A C 1
ATOM 1181 O O . ALA A 1 165 ? -2.301 -13.896 -11.848 1.00 95.62 165 ALA A O 1
ATOM 1182 N N . LEU A 1 166 ? -1.274 -12.406 -10.506 1.00 96.44 166 LEU A N 1
ATOM 1183 C CA . LEU A 1 166 ? 0.002 -13.111 -10.488 1.00 96.44 166 LEU A CA 1
ATOM 1184 C C . LEU A 1 166 ? -0.096 -14.467 -9.771 1.00 96.44 166 LEU A C 1
ATOM 1186 O O . LEU A 1 166 ? -0.883 -14.630 -8.837 1.00 96.44 166 LEU A O 1
ATOM 1190 N N . PRO A 1 167 ? 0.741 -15.449 -10.150 1.00 93.69 167 PRO A N 1
ATOM 1191 C CA . PRO A 1 167 ? 1.050 -16.580 -9.283 1.00 93.69 167 PRO A CA 1
ATOM 1192 C C . PRO A 1 167 ? 1.708 -16.084 -7.990 1.00 93.69 167 PRO A C 1
ATOM 1194 O O . PRO A 1 167 ? 2.591 -15.230 -8.053 1.00 93.69 167 PRO A O 1
ATOM 1197 N N . ASP A 1 168 ? 1.285 -16.630 -6.846 1.00 92.75 168 ASP A N 1
ATOM 1198 C CA . ASP A 1 168 ? 1.796 -16.277 -5.511 1.00 92.75 168 ASP A CA 1
ATOM 1199 C C . ASP A 1 168 ? 1.929 -14.747 -5.312 1.00 92.75 168 ASP A C 1
ATOM 1201 O O . ASP A 1 168 ? 3.029 -14.221 -5.111 1.00 92.75 168 ASP A O 1
ATOM 1205 N N . PRO A 1 169 ? 0.813 -13.998 -5.435 1.00 96.62 169 PRO A N 1
ATOM 1206 C CA . PRO A 1 169 ? 0.846 -12.543 -5.470 1.00 96.62 169 PRO A CA 1
ATOM 1207 C C . PRO A 1 169 ? 1.353 -11.976 -4.143 1.00 96.62 169 PRO A C 1
ATOM 1209 O O . PRO A 1 169 ? 1.017 -12.481 -3.071 1.00 96.62 169 PRO A O 1
ATOM 1212 N N . LEU A 1 170 ? 2.132 -10.899 -4.221 1.00 98.12 170 LEU A N 1
ATOM 1213 C CA . LEU A 1 170 ? 2.528 -10.099 -3.064 1.00 98.12 170 LEU A CA 1
ATOM 1214 C C . LEU A 1 170 ? 1.672 -8.840 -3.075 1.00 98.12 170 LEU A C 1
ATOM 1216 O O . LEU A 1 170 ? 1.826 -8.000 -3.964 1.00 98.12 170 LEU A O 1
ATOM 1220 N N . LEU A 1 171 ? 0.756 -8.748 -2.119 1.00 98.50 171 LEU A N 1
ATOM 1221 C CA . LEU A 1 171 ? -0.275 -7.720 -2.073 1.00 98.50 171 LEU A CA 1
ATOM 1222 C C . LEU A 1 171 ? -0.110 -6.871 -0.823 1.00 98.50 171 LEU A C 1
ATOM 1224 O O . LEU A 1 171 ? 0.313 -7.367 0.225 1.00 98.50 171 LEU A O 1
ATOM 1228 N N . ALA A 1 172 ? -0.471 -5.597 -0.928 1.00 98.56 172 ALA A N 1
ATOM 1229 C CA . ALA A 1 172 ? -0.508 -4.706 0.213 1.00 98.56 172 ALA A CA 1
ATOM 1230 C C . ALA A 1 172 ? -1.649 -3.695 0.128 1.00 98.56 172 ALA A C 1
ATOM 1232 O O . ALA A 1 172 ? -1.977 -3.175 -0.931 1.00 98.56 172 ALA A O 1
ATOM 1233 N N . GLU A 1 173 ? -2.188 -3.351 1.285 1.00 98.69 173 GLU A N 1
ATOM 1234 C CA . GLU A 1 173 ? -3.090 -2.230 1.486 1.00 98.69 173 GLU A CA 1
ATOM 1235 C C . GLU A 1 173 ? -2.415 -1.211 2.390 1.00 98.69 173 GLU A C 1
ATOM 1237 O O . GLU A 1 173 ? -1.882 -1.564 3.444 1.00 98.69 173 GLU A O 1
ATOM 1242 N N . VAL A 1 174 ? -2.436 0.061 1.999 1.00 98.31 174 VAL A N 1
ATOM 1243 C CA . VAL A 1 174 ? -1.818 1.151 2.754 1.00 98.31 174 VAL A CA 1
ATOM 1244 C C . VAL A 1 174 ? -2.847 2.234 3.025 1.00 98.31 174 VAL A C 1
ATOM 1246 O O . VAL A 1 174 ? -3.255 2.967 2.128 1.00 98.31 174 VAL A O 1
ATOM 1249 N N . TYR A 1 175 ? -3.233 2.370 4.287 1.00 98.00 175 TYR A N 1
ATOM 1250 C CA . TYR A 1 175 ? -4.049 3.476 4.759 1.00 98.00 175 TYR A CA 1
ATOM 1251 C C . TYR A 1 175 ? -3.162 4.681 5.079 1.00 98.00 175 TYR A C 1
ATOM 1253 O O . TYR A 1 175 ? -2.227 4.584 5.879 1.00 98.00 175 TYR A O 1
ATOM 1261 N N . THR A 1 176 ? -3.468 5.819 4.462 1.00 95.81 176 THR A N 1
ATOM 1262 C CA . THR A 1 176 ? -2.752 7.088 4.615 1.00 95.81 176 THR A CA 1
ATOM 1263 C C . THR A 1 176 ? -3.669 8.135 5.223 1.00 95.81 176 THR A C 1
ATOM 1265 O O . THR A 1 176 ? -4.776 8.362 4.745 1.00 95.81 176 THR A O 1
ATOM 1268 N N . LEU A 1 177 ? -3.193 8.802 6.271 1.00 93.44 177 LEU A N 1
ATOM 1269 C CA . LEU A 1 177 ? -3.962 9.765 7.051 1.00 93.44 177 LEU A CA 1
ATOM 1270 C C . LEU A 1 177 ? -3.076 10.949 7.465 1.00 93.44 177 LEU A C 1
ATOM 1272 O O . LEU A 1 177 ? -1.957 10.724 7.932 1.00 93.44 177 LEU A O 1
ATOM 1276 N N . PRO A 1 178 ? -3.553 12.201 7.373 1.00 91.38 178 PRO A N 1
ATOM 1277 C CA . PRO A 1 178 ? -2.824 13.340 7.914 1.00 91.38 178 PRO A CA 1
ATOM 1278 C C . PRO A 1 178 ? -2.783 13.306 9.451 1.00 91.38 178 PRO A C 1
ATOM 1280 O O . PRO A 1 178 ? -3.769 12.982 10.114 1.00 91.38 178 PRO A O 1
ATOM 1283 N N . ARG A 1 179 ? -1.631 13.653 10.037 1.00 86.19 179 ARG A N 1
ATOM 1284 C CA . ARG A 1 179 ? -1.413 13.703 11.499 1.00 86.19 179 ARG A CA 1
ATOM 1285 C C . ARG A 1 179 ? -2.267 14.765 12.187 1.00 86.19 179 ARG A C 1
ATOM 1287 O O . ARG A 1 179 ? -2.630 14.609 13.356 1.00 86.19 179 ARG A O 1
ATOM 1294 N N . GLU A 1 180 ? -2.598 15.816 11.450 1.00 82.75 180 GLU A N 1
ATOM 1295 C CA . GLU A 1 180 ? -3.502 16.880 11.860 1.00 82.75 180 GLU A CA 1
ATOM 1296 C C . GLU A 1 180 ? -4.705 16.911 10.919 1.00 82.75 180 GLU A C 1
ATOM 1298 O O . GLU A 1 180 ? -4.560 16.886 9.696 1.00 82.75 180 GLU A O 1
ATOM 1303 N N . ALA A 1 181 ? -5.905 16.982 11.485 1.00 77.88 181 ALA A N 1
ATOM 1304 C CA . ALA A 1 181 ? -7.141 17.061 10.717 1.00 77.88 181 ALA A CA 1
ATOM 1305 C C . ALA A 1 181 ? -8.001 18.235 11.178 1.00 77.88 181 ALA A C 1
ATOM 1307 O O . ALA A 1 181 ? -7.871 18.748 12.292 1.00 77.88 181 ALA A O 1
ATOM 1308 N N . ALA A 1 182 ? -8.931 18.638 10.313 1.00 75.44 182 ALA A N 1
ATOM 1309 C CA . ALA A 1 182 ? -9.942 19.639 10.634 1.00 75.44 182 ALA A CA 1
ATOM 1310 C C . ALA A 1 182 ? -10.826 19.196 11.813 1.00 75.44 182 ALA A C 1
ATOM 1312 O O . ALA A 1 182 ? -11.300 20.027 12.586 1.00 75.44 182 ALA A O 1
ATOM 1313 N N . GLN A 1 183 ? -11.027 17.884 11.960 1.00 75.94 183 GLN A N 1
ATOM 1314 C CA . GLN A 1 183 ? -11.727 17.288 13.086 1.00 75.94 183 GLN A CA 1
ATOM 1315 C C . GLN A 1 183 ? -10.756 16.410 13.888 1.00 75.94 183 GLN A C 1
ATOM 1317 O O . GLN A 1 183 ? -10.263 15.419 13.353 1.00 75.94 183 GLN A O 1
ATOM 1322 N N . PRO A 1 184 ? -10.479 16.724 15.168 1.00 81.56 184 PRO A N 1
ATOM 1323 C CA . PRO A 1 184 ? -9.723 15.818 16.021 1.00 81.56 184 PRO A CA 1
ATOM 1324 C C . PRO A 1 184 ? -10.545 14.559 16.307 1.00 81.56 184 PRO A C 1
ATOM 1326 O O . PRO A 1 184 ? -11.775 14.602 16.395 1.00 81.56 184 PRO A O 1
ATOM 1329 N N . GLY A 1 185 ? -9.871 13.433 16.516 1.00 86.94 185 GLY A N 1
ATOM 1330 C CA . GLY A 1 185 ? -10.557 12.188 16.834 1.00 86.94 185 GLY A CA 1
ATOM 1331 C C . GLY A 1 185 ? -9.641 10.979 16.871 1.00 86.94 185 GLY A C 1
ATOM 1332 O O . GLY A 1 185 ? -8.421 11.091 16.992 1.00 86.94 185 GLY A O 1
ATOM 1333 N N . THR A 1 186 ? -10.254 9.803 16.828 1.00 91.19 186 THR A N 1
ATOM 1334 C CA . THR A 1 186 ? -9.554 8.519 16.793 1.00 91.19 186 THR A CA 1
ATOM 1335 C C . THR A 1 186 ? -9.963 7.767 15.539 1.00 91.19 186 THR A C 1
ATOM 1337 O O . THR A 1 186 ? -11.128 7.820 15.148 1.00 91.19 186 THR A O 1
ATOM 1340 N N . VAL A 1 187 ? -8.998 7.093 14.922 1.00 94.06 187 VAL A N 1
ATOM 1341 C CA . VAL A 1 187 ? -9.236 6.102 13.874 1.00 94.06 187 VAL A CA 1
ATOM 1342 C C . VAL A 1 187 ? -8.997 4.734 14.485 1.00 94.06 187 VAL A C 1
ATOM 1344 O O . VAL A 1 187 ? -7.872 4.434 14.899 1.00 94.06 187 VAL A O 1
ATOM 1347 N N . THR A 1 188 ? -10.053 3.930 14.566 1.00 95.50 188 THR A N 1
ATOM 1348 C CA . THR A 1 188 ? -9.954 2.551 15.046 1.00 95.50 188 THR A CA 1
ATOM 1349 C C . THR A 1 188 ? -9.583 1.641 13.890 1.00 95.50 188 THR A C 1
ATOM 1351 O O . THR A 1 188 ? -10.207 1.698 12.831 1.00 95.50 188 THR A O 1
ATOM 1354 N N . LEU A 1 189 ? -8.553 0.823 14.096 1.00 96.12 189 LEU A N 1
ATOM 1355 C CA . LEU A 1 189 ? -7.9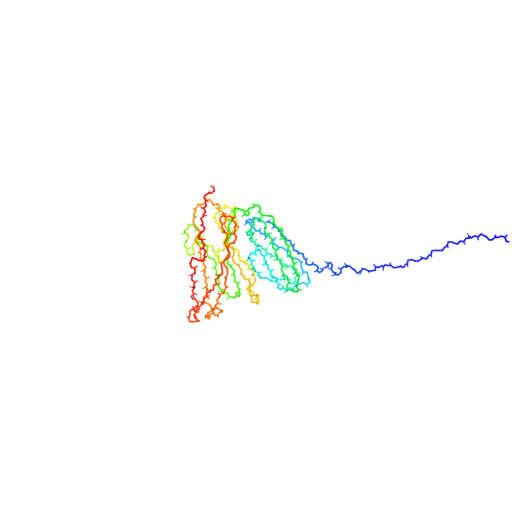97 -0.032 13.052 1.00 96.12 189 LEU A CA 1
ATOM 1356 C C . LEU A 1 189 ? -8.267 -1.506 13.341 1.00 96.12 189 LEU A C 1
ATOM 1358 O O . LEU A 1 189 ? -8.045 -2.001 14.451 1.00 96.12 189 LEU A O 1
ATOM 1362 N N . SER A 1 190 ? -8.685 -2.232 12.312 1.00 96.19 190 SER A N 1
ATOM 1363 C CA . SER A 1 190 ? -8.812 -3.686 12.353 1.00 96.19 190 SER A CA 1
ATOM 1364 C C . SER A 1 190 ? -8.400 -4.306 11.033 1.00 96.19 190 SER A C 1
ATOM 1366 O O . SER A 1 190 ? -8.366 -3.644 10.002 1.00 96.19 190 SER A O 1
ATOM 1368 N N . VAL A 1 191 ? -8.089 -5.594 11.089 1.00 96.88 191 VAL A N 1
ATOM 1369 C CA . VAL A 1 191 ? -7.852 -6.408 9.902 1.00 96.88 191 VAL A CA 1
ATOM 1370 C C . VAL A 1 191 ? -8.923 -7.482 9.854 1.00 96.88 191 VAL A C 1
ATOM 1372 O O . VAL A 1 191 ? -9.207 -8.105 10.881 1.00 96.88 191 VAL A O 1
ATOM 1375 N N . GLU A 1 192 ? -9.510 -7.694 8.688 1.00 95.62 192 GLU A N 1
ATOM 1376 C CA . GLU A 1 192 ? -10.433 -8.793 8.431 1.00 95.62 192 GLU A CA 1
ATOM 1377 C C . GLU A 1 192 ? -9.796 -9.793 7.475 1.00 95.62 192 GLU A C 1
ATOM 1379 O O . GLU A 1 192 ? -8.969 -9.426 6.645 1.00 95.62 192 GLU A O 1
ATOM 1384 N N . ALA A 1 193 ? -10.150 -11.066 7.628 1.00 95.06 193 ALA A N 1
ATOM 1385 C CA . ALA A 1 193 ? -9.788 -12.129 6.703 1.00 95.06 193 ALA A CA 1
ATOM 1386 C C . ALA A 1 193 ? -11.042 -12.937 6.359 1.00 95.06 193 ALA A C 1
ATOM 1388 O O . ALA A 1 193 ? -11.668 -13.530 7.244 1.00 95.06 193 ALA A O 1
ATOM 1389 N N . ALA A 1 194 ? -11.411 -12.955 5.081 1.00 94.69 194 ALA A N 1
ATOM 1390 C CA . ALA A 1 194 ? -12.546 -13.722 4.593 1.00 94.69 194 ALA A CA 1
ATOM 1391 C C . ALA A 1 194 ? -12.197 -15.214 4.486 1.00 94.69 194 ALA A C 1
ATOM 1393 O O . ALA A 1 194 ? -11.160 -15.603 3.936 1.00 94.69 194 ALA A O 1
ATOM 1394 N N . VAL A 1 195 ? -13.090 -16.070 4.984 1.00 95.81 195 VAL A N 1
ATOM 1395 C CA . VAL A 1 195 ? -13.004 -17.516 4.774 1.00 95.81 195 VAL A CA 1
ATOM 1396 C C . VAL A 1 195 ? -13.590 -17.831 3.399 1.00 95.81 195 VAL A C 1
ATOM 1398 O O . VAL A 1 195 ? -14.790 -17.709 3.165 1.00 95.81 195 VAL A O 1
ATOM 1401 N N . THR A 1 196 ? -12.736 -18.236 2.471 1.00 94.06 196 THR A N 1
ATOM 1402 C CA . THR A 1 196 ? -13.065 -18.579 1.089 1.00 94.06 196 THR A CA 1
ATOM 1403 C C . THR A 1 196 ? -12.604 -20.002 0.794 1.00 94.06 196 THR A C 1
ATOM 1405 O O . THR A 1 196 ? -11.847 -20.599 1.563 1.00 94.06 196 THR A O 1
ATOM 1408 N N . GLU A 1 197 ? -12.998 -20.534 -0.362 1.00 93.94 197 GLU A N 1
ATOM 1409 C CA . GLU A 1 197 ? -12.487 -21.813 -0.879 1.00 93.94 197 GLU A CA 1
ATOM 1410 C C . GLU A 1 197 ? -10.956 -21.835 -0.989 1.00 93.94 197 GLU A C 1
ATOM 1412 O O . GLU A 1 197 ? -10.325 -22.884 -0.883 1.00 93.94 197 GLU A O 1
ATOM 1417 N N . THR A 1 198 ? -10.340 -20.668 -1.201 1.00 90.75 198 THR A N 1
ATOM 1418 C CA . THR A 1 198 ? -8.888 -20.560 -1.301 1.00 90.75 198 THR A CA 1
ATOM 1419 C C . THR A 1 198 ? -8.224 -20.341 0.043 1.00 90.75 198 THR A C 1
ATOM 1421 O O . THR A 1 198 ? -7.025 -20.548 0.097 1.00 90.75 198 THR A O 1
ATOM 1424 N N . THR A 1 199 ? -8.920 -19.951 1.115 1.00 93.81 199 THR A N 1
ATOM 1425 C CA . THR A 1 199 ? -8.296 -19.644 2.416 1.00 93.81 199 THR A CA 1
ATOM 1426 C C . THR A 1 199 ? -8.616 -20.641 3.527 1.00 93.81 199 THR A C 1
ATOM 1428 O O . THR A 1 199 ? -7.829 -20.754 4.469 1.00 93.81 199 THR A O 1
ATOM 1431 N N . CYS A 1 200 ? -9.717 -21.387 3.427 1.00 95.88 200 CYS A N 1
ATOM 1432 C CA . CYS A 1 200 ? -10.200 -22.266 4.488 1.00 95.88 200 CYS A CA 1
ATOM 1433 C C . CYS A 1 200 ? -9.228 -23.401 4.859 1.00 95.88 200 CYS A C 1
ATOM 1435 O O . CYS A 1 200 ? -8.619 -24.045 4.008 1.00 95.88 200 CYS A O 1
ATOM 1437 N N . GLY A 1 201 ? -9.094 -23.669 6.161 1.00 94.75 201 GLY A N 1
ATOM 1438 C CA . GLY A 1 201 ? -8.280 -24.753 6.715 1.00 94.75 201 GLY A CA 1
ATOM 1439 C C . GLY A 1 201 ? -6.771 -24.587 6.518 1.00 94.75 201 GLY A C 1
ATOM 1440 O O . GLY A 1 201 ? -6.035 -25.567 6.650 1.00 94.75 201 GLY A O 1
ATOM 1441 N N . ARG A 1 202 ? -6.305 -23.380 6.180 1.00 92.94 202 ARG A N 1
ATOM 1442 C CA . ARG A 1 202 ? -4.889 -23.070 5.948 1.00 92.94 202 ARG A CA 1
ATOM 1443 C C . ARG A 1 202 ? -4.377 -22.031 6.936 1.00 92.94 202 ARG A C 1
ATOM 1445 O O . ARG A 1 202 ? -5.143 -21.236 7.472 1.00 92.94 202 ARG A O 1
ATOM 1452 N N . ASP A 1 203 ? -3.061 -21.985 7.090 1.00 93.19 203 ASP A N 1
ATOM 1453 C CA . ASP A 1 203 ? -2.406 -20.865 7.755 1.00 93.19 203 ASP A CA 1
ATOM 1454 C C . ASP A 1 203 ? -2.151 -19.742 6.744 1.00 93.19 203 ASP A C 1
ATOM 1456 O O . ASP A 1 203 ? -1.512 -19.957 5.712 1.00 93.19 203 ASP A O 1
ATOM 1460 N N . ILE A 1 204 ? -2.629 -18.539 7.054 1.00 92.94 204 ILE A N 1
ATOM 1461 C CA . ILE A 1 204 ? -2.333 -17.314 6.308 1.00 92.94 204 ILE A CA 1
ATOM 1462 C C . ILE A 1 204 ? -1.226 -16.547 7.020 1.00 92.94 204 ILE A C 1
ATOM 1464 O O . ILE A 1 204 ? -1.223 -16.427 8.249 1.00 92.94 204 ILE A O 1
ATOM 1468 N N . ARG A 1 205 ? -0.297 -15.996 6.237 1.00 93.38 205 ARG A N 1
ATOM 1469 C CA . ARG A 1 205 ? 0.773 -15.124 6.719 1.00 93.38 205 ARG A CA 1
ATOM 1470 C C . ARG A 1 205 ? 0.579 -13.723 6.170 1.00 93.38 205 ARG A C 1
ATOM 1472 O O . ARG A 1 205 ? 0.347 -13.551 4.979 1.00 93.38 205 ARG A O 1
ATOM 1479 N N . ALA A 1 206 ? 0.708 -12.748 7.053 1.00 96.25 206 ALA A N 1
ATOM 1480 C CA . ALA A 1 206 ? 0.666 -11.340 6.702 1.00 96.25 206 ALA A CA 1
ATOM 1481 C C . ALA A 1 206 ? 1.589 -10.551 7.629 1.00 96.25 206 ALA A C 1
ATOM 1483 O O . ALA A 1 206 ? 2.031 -11.046 8.669 1.00 96.25 206 ALA A O 1
ATOM 1484 N N . GLU A 1 207 ? 1.853 -9.304 7.282 1.00 97.38 207 GLU A N 1
ATOM 1485 C CA . GLU A 1 207 ? 2.584 -8.367 8.115 1.00 97.38 207 GLU A CA 1
ATOM 1486 C C . GLU A 1 207 ? 1.846 -7.040 8.170 1.00 97.38 207 GLU A C 1
ATOM 1488 O O . GLU A 1 207 ? 1.281 -6.580 7.181 1.00 97.38 207 GLU A O 1
ATOM 1493 N N . THR A 1 208 ? 1.862 -6.407 9.337 1.00 97.38 208 THR A N 1
ATOM 1494 C CA . THR A 1 208 ? 1.406 -5.027 9.477 1.00 97.38 208 THR A CA 1
ATOM 1495 C C . THR A 1 208 ? 2.595 -4.099 9.642 1.00 97.38 208 THR A C 1
ATOM 1497 O O . THR A 1 208 ? 3.491 -4.397 10.439 1.00 97.38 208 THR A O 1
ATOM 1500 N N . LEU A 1 209 ? 2.562 -2.959 8.959 1.00 96.25 209 LEU A N 1
ATOM 1501 C CA . LEU A 1 209 ? 3.556 -1.895 9.050 1.00 96.25 209 LEU A CA 1
ATOM 1502 C C . LEU A 1 209 ? 2.889 -0.663 9.652 1.00 96.25 209 LEU A C 1
ATOM 1504 O O . LEU A 1 209 ? 1.869 -0.201 9.149 1.00 96.25 209 LEU A O 1
ATOM 1508 N N . GLN A 1 210 ? 3.438 -0.120 10.732 1.00 92.94 210 GLN A N 1
ATOM 1509 C CA . GLN A 1 210 ? 2.912 1.107 11.322 1.00 92.94 210 GLN A CA 1
ATOM 1510 C C . GLN A 1 210 ? 4.046 1.966 11.865 1.00 92.94 210 GLN A C 1
ATOM 1512 O O . GLN A 1 210 ? 4.847 1.508 12.684 1.00 92.94 210 GLN A O 1
ATOM 1517 N N . SER A 1 211 ? 4.077 3.237 11.470 1.00 84.94 211 SER A N 1
ATOM 1518 C CA . SER A 1 211 ? 5.006 4.201 12.056 1.00 84.94 211 SER A CA 1
ATOM 1519 C C . SER A 1 211 ? 4.631 4.517 13.505 1.00 84.94 211 SER A C 1
ATOM 1521 O O . SER A 1 211 ? 3.453 4.568 13.865 1.00 84.94 211 SER A O 1
ATOM 1523 N N . ASP A 1 212 ? 5.618 4.761 14.360 1.00 78.12 212 ASP A N 1
ATOM 1524 C CA . ASP A 1 212 ? 5.387 5.435 15.637 1.00 78.12 212 ASP A CA 1
ATOM 1525 C C . ASP A 1 212 ? 5.429 6.971 15.513 1.00 78.12 212 ASP A C 1
ATOM 1527 O O . ASP A 1 212 ? 5.491 7.546 14.420 1.00 78.12 212 ASP A O 1
ATOM 1531 N N . ALA A 1 213 ? 5.337 7.645 16.663 1.00 70.88 213 ALA A N 1
ATOM 1532 C CA . ALA A 1 213 ? 5.367 9.100 16.739 1.00 70.88 213 ALA A CA 1
ATOM 1533 C C . ALA A 1 213 ? 6.682 9.689 16.200 1.00 70.88 213 ALA A C 1
ATOM 1535 O O . ALA A 1 213 ? 6.639 10.765 15.606 1.00 70.88 213 ALA A O 1
ATOM 1536 N N . ASP A 1 214 ? 7.793 8.959 16.338 1.00 70.94 214 ASP A N 1
ATOM 1537 C CA . ASP A 1 214 ? 9.136 9.351 15.901 1.00 70.94 214 ASP A CA 1
ATOM 1538 C C . ASP A 1 214 ? 9.397 9.008 14.420 1.00 70.94 214 ASP A C 1
ATOM 1540 O O . ASP A 1 214 ? 10.460 9.311 13.877 1.00 70.94 214 ASP A O 1
ATOM 1544 N N . GLY A 1 215 ? 8.418 8.392 13.747 1.00 71.75 215 GLY A N 1
ATOM 1545 C CA . GLY A 1 215 ? 8.491 8.017 12.336 1.00 71.75 215 GLY A CA 1
ATOM 1546 C C . GLY A 1 215 ? 9.205 6.689 12.080 1.00 71.75 215 GLY A C 1
ATOM 1547 O O . GLY A 1 215 ? 9.428 6.341 10.920 1.00 71.75 215 GLY A O 1
ATOM 1548 N N . LEU A 1 216 ? 9.545 5.923 13.123 1.00 79.44 216 LEU A N 1
ATOM 1549 C CA . LEU A 1 216 ? 10.121 4.590 12.961 1.00 79.44 216 LEU A CA 1
ATOM 1550 C C . LEU A 1 216 ? 9.026 3.601 12.547 1.00 79.44 216 LEU A C 1
ATOM 1552 O O . LEU A 1 216 ? 7.990 3.500 13.204 1.00 79.44 216 LEU A O 1
ATOM 1556 N N . GLN A 1 217 ? 9.267 2.856 11.466 1.00 87.19 217 GLN A N 1
ATOM 1557 C CA . GLN A 1 217 ? 8.369 1.803 10.988 1.00 87.19 217 GLN A CA 1
ATOM 1558 C C . GLN A 1 217 ? 8.485 0.553 11.867 1.00 87.19 217 GLN A C 1
ATOM 1560 O O . GLN A 1 217 ? 9.567 -0.022 11.998 1.00 87.19 217 GLN A O 1
ATOM 1565 N N . HIS A 1 218 ? 7.363 0.109 12.432 1.00 91.56 218 HIS A N 1
ATOM 1566 C CA . HIS A 1 218 ? 7.263 -1.146 13.173 1.00 91.56 218 HIS A CA 1
ATOM 1567 C C . HIS A 1 218 ? 6.618 -2.207 12.295 1.00 91.56 218 HIS A C 1
ATOM 1569 O O . HIS A 1 218 ? 5.498 -2.016 11.823 1.00 91.56 218 HIS A O 1
ATOM 1575 N N . VAL A 1 219 ? 7.317 -3.327 12.116 1.00 95.56 219 VAL A N 1
ATOM 1576 C CA . VAL A 1 219 ? 6.807 -4.508 11.412 1.00 95.56 219 VAL A CA 1
ATOM 1577 C C . VAL A 1 219 ? 6.312 -5.514 12.438 1.00 95.56 219 VAL A C 1
ATOM 1579 O O . VAL A 1 219 ? 7.024 -5.843 13.390 1.00 95.56 219 VAL A O 1
ATOM 1582 N N . ARG A 1 220 ? 5.101 -6.028 12.242 1.00 95.31 220 ARG A N 1
ATOM 1583 C CA . ARG A 1 220 ? 4.553 -7.115 13.054 1.00 95.31 220 ARG A CA 1
ATOM 1584 C C . ARG A 1 220 ? 4.035 -8.220 12.151 1.00 95.31 220 ARG A C 1
ATOM 1586 O O . ARG A 1 220 ? 3.059 -8.028 11.435 1.00 95.31 220 ARG A O 1
ATOM 1593 N N . THR A 1 221 ? 4.664 -9.385 12.240 1.00 93.94 221 THR A N 1
ATOM 1594 C CA . THR A 1 221 ? 4.216 -10.591 11.544 1.00 93.94 221 THR A CA 1
ATOM 1595 C C . THR A 1 221 ? 2.965 -11.167 12.206 1.00 93.94 221 THR A C 1
ATOM 1597 O O . THR A 1 221 ? 2.852 -11.231 13.435 1.00 93.94 221 THR A O 1
ATOM 1600 N N . LEU A 1 222 ? 2.039 -11.621 11.372 1.00 91.31 222 LEU A N 1
ATOM 1601 C CA . LEU A 1 222 ? 0.810 -12.310 11.716 1.00 91.31 222 LEU A CA 1
ATOM 1602 C C . LEU A 1 222 ? 0.833 -13.708 11.090 1.00 91.31 222 LEU A C 1
ATOM 1604 O O . LEU A 1 222 ? 1.147 -13.872 9.914 1.00 91.31 222 LEU A O 1
ATOM 1608 N N . SER A 1 223 ? 0.443 -14.704 11.881 1.00 91.56 223 SER A N 1
ATOM 1609 C CA . SER A 1 223 ? 0.089 -16.035 11.392 1.00 91.56 223 SER A CA 1
ATOM 1610 C C . SER A 1 223 ? -1.329 -16.327 11.856 1.00 91.56 223 SER A C 1
ATOM 1612 O O . SER A 1 223 ? -1.584 -16.351 13.062 1.00 91.56 223 SER A O 1
ATOM 1614 N N . LEU A 1 224 ? -2.242 -16.516 10.910 1.00 91.75 224 LEU A N 1
ATOM 1615 C CA . LEU A 1 224 ? -3.650 -16.765 11.173 1.00 91.75 224 LEU A CA 1
ATOM 1616 C C . LEU A 1 224 ? -4.015 -18.185 10.753 1.00 91.75 224 LEU A C 1
ATOM 1618 O O . LEU A 1 224 ? -3.962 -18.505 9.570 1.00 91.75 224 LEU A O 1
ATOM 1622 N N . ALA A 1 225 ? -4.419 -19.011 11.715 1.00 94.19 225 ALA A N 1
ATOM 1623 C CA . ALA A 1 225 ? -5.012 -20.311 11.427 1.00 94.19 225 ALA A CA 1
ATOM 1624 C C . ALA A 1 225 ? -6.467 -20.107 10.988 1.00 94.19 225 ALA A C 1
ATOM 1626 O O . ALA A 1 225 ? -7.308 -19.716 11.805 1.00 94.19 225 ALA A O 1
ATOM 1627 N N . MET A 1 226 ? -6.754 -20.331 9.704 1.00 95.62 226 MET A N 1
ATOM 1628 C CA . MET A 1 226 ? -8.091 -20.112 9.161 1.00 95.62 226 MET A CA 1
ATOM 1629 C C . MET A 1 226 ? -9.067 -21.206 9.606 1.00 95.62 226 MET A C 1
ATOM 1631 O O . MET A 1 226 ? -8.688 -22.381 9.679 1.00 95.62 226 MET A O 1
ATOM 1635 N N . PRO A 1 227 ? -10.340 -20.845 9.854 1.00 96.31 227 PRO A N 1
ATOM 1636 C CA . PRO A 1 227 ? -11.422 -21.806 10.044 1.00 96.31 227 PRO A CA 1
ATOM 1637 C C . PRO A 1 227 ? -11.511 -22.837 8.913 1.00 96.31 227 PRO A C 1
ATOM 1639 O O . PRO A 1 227 ? -11.030 -22.603 7.803 1.00 96.31 227 PRO A O 1
ATOM 1642 N N . GLY A 1 228 ? -12.145 -23.978 9.192 1.00 96.75 228 GLY A N 1
ATOM 1643 C CA . GLY A 1 228 ? -12.389 -25.025 8.199 1.00 96.75 228 GLY A CA 1
ATOM 1644 C C . GLY A 1 228 ? -13.290 -24.567 7.046 1.00 96.75 228 GLY A C 1
ATOM 1645 O O . GLY A 1 228 ? -13.916 -23.511 7.093 1.00 96.75 228 GLY A O 1
ATOM 1646 N N . CYS A 1 229 ? -13.359 -25.372 5.983 1.00 97.25 229 CYS A N 1
ATOM 1647 C CA . CYS A 1 229 ? -14.149 -25.044 4.786 1.00 97.25 229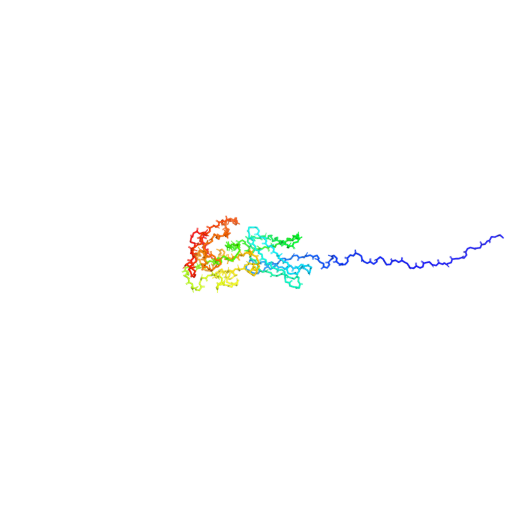 CYS A CA 1
ATOM 1648 C C . CYS A 1 229 ? -15.670 -25.122 5.001 1.00 97.25 229 CYS A C 1
ATOM 1650 O O . CYS A 1 229 ? -16.443 -24.756 4.125 1.00 97.25 229 CYS A O 1
ATOM 1652 N N . ASP A 1 230 ? -16.112 -25.562 6.177 1.00 97.06 230 ASP A N 1
ATOM 1653 C CA . ASP A 1 230 ? -17.489 -25.436 6.647 1.00 97.06 230 ASP A CA 1
ATOM 1654 C C . ASP A 1 230 ? -17.874 -23.993 7.022 1.00 97.06 230 ASP A C 1
ATOM 1656 O O . ASP A 1 230 ? -19.062 -23.682 7.047 1.00 97.06 230 ASP A O 1
ATOM 1660 N N . ALA A 1 231 ? -16.890 -23.116 7.247 1.00 95.75 231 ALA A N 1
ATOM 1661 C CA . ALA A 1 231 ? -17.070 -21.702 7.586 1.00 95.75 231 ALA A CA 1
ATOM 1662 C C . ALA A 1 231 ? -16.884 -20.752 6.383 1.00 95.75 231 ALA A C 1
ATOM 1664 O O . ALA A 1 231 ? -16.695 -19.551 6.565 1.00 95.75 231 ALA A O 1
ATOM 1665 N N . VAL A 1 232 ? -16.896 -21.255 5.142 1.00 96.31 232 VAL A N 1
ATOM 1666 C CA . VAL A 1 232 ? -16.791 -20.400 3.945 1.00 96.31 232 VAL A CA 1
ATOM 1667 C C . VAL A 1 232 ? -17.922 -19.363 3.924 1.00 96.31 232 VAL A C 1
ATOM 1669 O O . VAL A 1 232 ? -19.094 -19.696 4.090 1.00 96.31 232 VAL A O 1
ATOM 1672 N N . GLY A 1 233 ? -17.557 -18.098 3.702 1.00 92.88 233 GLY A N 1
ATOM 1673 C CA . GLY A 1 233 ? -18.442 -16.934 3.795 1.00 92.88 233 GLY A CA 1
ATOM 1674 C C . GLY A 1 233 ? -18.405 -16.222 5.152 1.00 92.88 233 GLY A C 1
ATOM 1675 O O . GLY A 1 233 ? -18.956 -15.128 5.269 1.00 92.88 233 GLY A O 1
ATOM 1676 N N . GLU A 1 234 ? -17.754 -16.799 6.166 1.00 95.06 234 GLU A N 1
ATOM 1677 C CA . GLU A 1 234 ? -17.484 -16.116 7.432 1.00 95.06 234 GLU A CA 1
ATOM 1678 C C . GLU A 1 234 ? -16.276 -15.171 7.331 1.00 95.06 234 GLU A C 1
ATOM 1680 O O . GLU A 1 234 ? -15.456 -15.249 6.413 1.00 95.06 234 GLU A O 1
ATOM 1685 N N . ILE A 1 235 ? -16.160 -14.274 8.313 1.00 94.06 235 ILE A N 1
ATOM 1686 C CA . ILE A 1 235 ? -15.081 -13.290 8.413 1.00 94.06 235 ILE A CA 1
ATOM 1687 C C . ILE A 1 235 ? -14.403 -13.427 9.772 1.00 94.06 235 ILE A C 1
ATOM 1689 O O . ILE A 1 235 ? -15.052 -13.394 10.822 1.00 94.06 235 ILE A O 1
ATOM 1693 N N . VAL A 1 236 ? -13.076 -13.528 9.757 1.00 93.38 236 VAL A N 1
ATOM 1694 C CA . VAL A 1 236 ? -12.254 -13.478 10.964 1.00 93.38 236 VAL A CA 1
ATOM 1695 C C . VAL A 1 236 ? -11.792 -12.043 11.191 1.00 93.38 236 VAL A C 1
ATOM 1697 O O . VAL A 1 236 ? -10.987 -11.515 10.430 1.00 93.38 236 VAL A O 1
ATOM 1700 N N . VAL A 1 237 ? -12.277 -11.419 12.266 1.00 93.62 237 VAL A N 1
ATOM 1701 C CA . VAL A 1 237 ? -11.908 -10.042 12.630 1.00 93.62 237 VAL A CA 1
ATOM 1702 C C . VAL A 1 237 ? -10.773 -10.045 13.650 1.00 93.62 237 VAL A C 1
ATOM 1704 O O . VAL A 1 237 ? -10.919 -10.528 14.777 1.00 93.62 237 VAL A O 1
ATOM 1707 N N . LEU A 1 238 ? -9.649 -9.435 13.289 1.00 91.88 238 LEU A N 1
ATOM 1708 C CA . LEU A 1 238 ? -8.442 -9.357 14.103 1.00 91.88 238 LEU A CA 1
ATOM 1709 C C . LEU A 1 238 ? -8.313 -7.971 14.729 1.00 91.88 238 LEU A C 1
ATOM 1711 O O . LEU A 1 238 ? -7.753 -7.028 14.165 1.00 91.88 238 LEU A O 1
ATOM 1715 N N . LYS A 1 239 ? -8.833 -7.857 15.950 1.00 83.56 239 LYS A N 1
ATOM 1716 C CA . LYS A 1 239 ? -8.712 -6.645 16.766 1.00 83.56 239 LYS A CA 1
ATOM 1717 C C . LYS A 1 239 ? -7.377 -6.648 17.512 1.00 83.56 239 LYS A C 1
ATOM 1719 O O . LYS A 1 239 ? -6.912 -7.699 17.951 1.00 83.56 239 LYS A O 1
ATOM 1724 N N . ASN A 1 240 ? -6.796 -5.467 17.726 1.00 82.12 240 ASN A N 1
ATOM 1725 C CA . ASN A 1 240 ? -5.534 -5.261 18.459 1.00 82.12 240 ASN A CA 1
ATOM 1726 C C . ASN A 1 240 ? -4.253 -5.721 17.727 1.00 82.12 240 ASN A C 1
ATOM 1728 O O . ASN A 1 240 ? -3.208 -5.937 18.358 1.00 82.12 240 ASN A O 1
ATOM 1732 N N . LEU A 1 241 ? -4.306 -5.883 16.400 1.00 86.62 241 LEU A N 1
ATOM 1733 C CA . LEU A 1 241 ? -3.086 -6.032 15.597 1.00 86.62 241 LEU A CA 1
ATOM 1734 C C . LEU A 1 241 ? -2.368 -4.699 15.405 1.00 86.62 241 LEU A C 1
ATOM 1736 O O . LEU A 1 241 ? -1.144 -4.635 15.531 1.00 86.62 241 LEU A O 1
ATOM 1740 N N . LEU A 1 242 ? -3.161 -3.658 15.183 1.00 90.31 242 LEU A N 1
ATOM 1741 C CA . LEU A 1 242 ? -2.750 -2.291 14.915 1.00 90.31 242 LEU A CA 1
ATOM 1742 C C . LEU A 1 242 ? -3.083 -1.405 16.115 1.00 90.31 242 LEU A C 1
ATOM 1744 O O . LEU A 1 242 ? -4.003 -1.701 16.882 1.00 90.31 242 LEU A O 1
ATOM 1748 N N . ARG A 1 243 ? -2.327 -0.318 16.293 1.00 90.12 243 ARG A N 1
ATOM 1749 C CA . ARG A 1 243 ? -2.663 0.711 17.283 1.00 90.12 243 ARG A CA 1
ATOM 1750 C C . ARG A 1 243 ? -3.589 1.728 16.644 1.00 90.12 243 ARG A C 1
ATOM 1752 O O . ARG A 1 243 ? -3.252 2.249 15.584 1.00 90.12 243 ARG A O 1
ATOM 1759 N N . ASP A 1 244 ? -4.676 2.059 17.324 1.00 89.12 244 ASP A N 1
ATOM 1760 C CA . ASP A 1 244 ? -5.554 3.153 16.919 1.00 89.12 244 ASP A CA 1
ATOM 1761 C C . ASP A 1 244 ? -4.773 4.464 16.765 1.00 89.12 244 ASP A C 1
ATOM 1763 O O . ASP A 1 244 ? -3.884 4.787 17.565 1.00 89.12 244 ASP A O 1
ATOM 1767 N N . LEU A 1 245 ? -5.123 5.232 15.735 1.00 87.88 245 LEU A N 1
ATOM 1768 C CA . LEU A 1 245 ? -4.479 6.508 15.446 1.00 87.88 245 LEU A CA 1
ATOM 1769 C C . LEU A 1 245 ? -5.228 7.627 16.158 1.00 87.88 245 LEU A C 1
ATOM 1771 O O . LEU A 1 245 ? -6.452 7.717 16.083 1.00 87.88 245 LEU A O 1
ATOM 1775 N N . LYS A 1 246 ? -4.487 8.507 16.832 1.00 85.19 246 LYS A N 1
ATOM 1776 C CA . LYS A 1 246 ? -5.032 9.730 17.425 1.00 85.19 246 LYS A CA 1
ATOM 1777 C C . LYS A 1 246 ? -4.688 10.905 16.533 1.00 85.19 246 LYS A C 1
ATOM 1779 O O . LYS A 1 246 ? -3.512 11.117 16.251 1.00 85.19 246 LYS A O 1
ATOM 1784 N N . ILE A 1 247 ? -5.702 11.669 16.151 1.00 81.94 247 ILE A N 1
ATOM 1785 C CA . ILE A 1 247 ? -5.536 12.842 15.299 1.00 81.94 247 ILE A CA 1
ATOM 1786 C C . ILE A 1 247 ? -5.722 14.106 16.127 1.00 81.94 247 ILE A C 1
ATOM 1788 O O . ILE A 1 247 ? -6.721 14.252 16.842 1.00 81.94 247 ILE A O 1
ATOM 1792 N N . ALA A 1 248 ? -4.752 15.012 16.027 1.00 78.88 248 ALA A N 1
ATOM 1793 C CA . ALA A 1 248 ? -4.832 16.335 16.625 1.00 78.88 248 ALA A CA 1
ATOM 1794 C C . ALA A 1 248 ? -5.638 17.295 15.735 1.00 78.88 248 ALA A C 1
ATOM 1796 O O . ALA A 1 248 ? -5.768 17.093 14.527 1.00 78.88 248 ALA A O 1
ATOM 1797 N N . ALA A 1 249 ? -6.190 18.344 16.344 1.00 75.25 249 ALA A N 1
ATOM 1798 C CA . ALA A 1 249 ? -6.796 19.430 15.584 1.00 75.25 249 ALA A CA 1
ATOM 1799 C C . ALA A 1 249 ? -5.697 20.267 14.912 1.00 75.25 249 ALA A C 1
ATOM 1801 O O . ALA A 1 249 ? -4.678 20.535 15.552 1.00 75.25 249 ALA A O 1
ATOM 1802 N N . ARG A 1 250 ? -5.940 20.661 13.658 1.00 70.56 250 ARG A N 1
ATOM 1803 C CA . ARG A 1 250 ? -5.116 21.603 12.886 1.00 70.56 250 ARG A CA 1
ATOM 1804 C C . ARG A 1 250 ? -5.230 23.045 13.392 1.00 70.56 250 ARG A C 1
ATOM 1806 O O . ARG A 1 250 ? -6.330 23.418 13.863 1.00 70.56 250 ARG A O 1
#

pLDDT: mean 89.21, std 14.52, range [38.28, 98.69]

Organism: NCBI:txid2486419

Solvent-accessible surface area (backbone atoms only — not comparable to full-atom values): 13789 Å² total; per-residue (Å²): 140,84,84,83,90,83,87,90,81,86,84,77,93,80,75,83,82,72,83,90,68,65,78,65,66,67,43,56,67,47,63,47,58,42,71,45,88,64,43,25,31,44,36,40,38,43,25,60,75,45,42,63,32,48,32,41,40,34,46,82,90,48,54,27,24,40,61,26,37,87,83,7,39,40,75,52,76,45,75,39,88,40,45,60,34,48,41,38,39,38,37,70,94,70,55,72,46,68,38,70,35,73,33,90,58,22,82,50,46,44,52,40,33,42,32,34,60,43,76,52,60,65,45,59,38,38,21,34,70,77,35,51,91,87,36,97,38,34,33,22,87,97,39,22,62,46,56,66,32,28,67,67,18,72,43,42,26,45,45,80,41,50,36,82,86,48,82,78,17,27,32,29,40,37,39,38,30,39,48,43,15,77,65,56,41,44,31,48,43,39,37,39,31,43,29,35,95,77,30,33,62,35,77,47,54,36,36,38,39,37,52,50,97,88,61,52,76,43,79,46,83,45,78,44,80,39,59,50,70,90,45,54,80,41,71,51,74,42,73,76,81,52,78,62,46,75,33,42,64,106

Mean predicted aligned error: 8.01 Å

Secondary structure (DSSP, 8-state):
-------------------SSSTTTTT--EEEEEEETTTEEEEEEE-TT-TT-EEEEEETTEEEEEE--TTSEEEEEEE-SSSS-EEEEEETTS-EEEEE---TTGGGEEEEEEEEESS--EEEEEEETT--TTSTTEEBTTB---HHHHHTTS--EEEEES-TTSSS-EEEEEEEEESEESS-EEEEEEEEEE--TTTTTSEEEEEEEEE-TT-PEEEEEEEEEPPPGGGTT-EEEEETSSPPEEEEE-

Radius of gyration: 26.32 Å; Cα contacts (8 Å, |Δi|>4): 601; chains: 1; bounding box: 90×47×83 Å

Nearest PDB structures (foldseek):
  3b5h-assembly4_D  TM=3.252E-01  e=6.188E-03  Homo sapiens
  8bl3-assembly1_A  TM=3.872E-01  e=2.611E-02  Escherichia coli
  5j7k-assembly1_C  TM=4.754E-01  e=4.415E-01  synthetic construct
  4l48-assembly2_C  TM=5.176E-01  e=1.368E+00  Clavibacter michiganensis subsp. michiganensis NCPPB 382
  4jjo-assembly1_A  TM=4.888E-01  e=1.863E+00  Clavibacter michiganensis